Protein AF-A0A8J6MNL1-F1 (afdb_monomer)

Structure (mmCIF, N/CA/C/O backbone):
data_AF-A0A8J6MNL1-F1
#
_entry.id   AF-A0A8J6MNL1-F1
#
loop_
_atom_site.group_PDB
_atom_site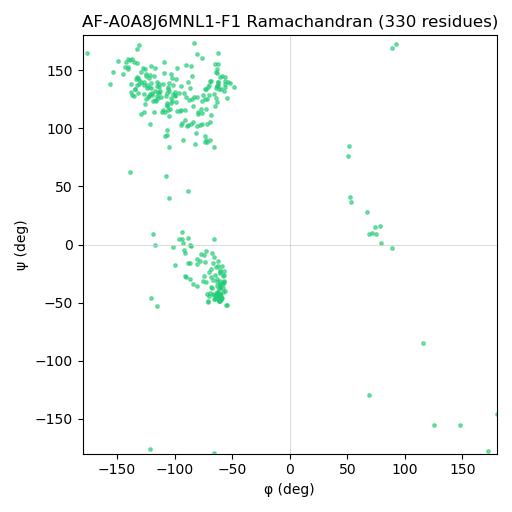.id
_atom_site.type_symbol
_atom_site.label_atom_id
_atom_site.label_alt_id
_atom_site.label_comp_id
_atom_site.label_asym_id
_atom_site.label_entity_id
_atom_site.label_seq_id
_atom_site.pdbx_PDB_ins_code
_atom_site.Cartn_x
_atom_site.Cartn_y
_atom_site.Cartn_z
_atom_site.occupancy
_atom_site.B_iso_or_equiv
_atom_site.auth_seq_id
_atom_site.auth_comp_id
_atom_site.auth_asym_id
_atom_site.auth_atom_id
_atom_site.pdbx_PDB_model_num
ATOM 1 N N . MET A 1 1 ? -46.944 38.499 22.436 1.00 37.88 1 MET A N 1
ATOM 2 C CA . MET A 1 1 ? -46.587 37.354 23.299 1.00 37.88 1 MET A CA 1
ATOM 3 C C . MET A 1 1 ? -46.625 36.095 22.435 1.00 37.88 1 MET A C 1
ATOM 5 O O . MET A 1 1 ? -47.706 35.632 22.107 1.00 37.88 1 MET A O 1
ATOM 9 N N . LYS A 1 2 ? -45.472 35.639 21.927 1.00 28.62 2 LYS A N 1
ATOM 10 C CA . LYS A 1 2 ? -45.348 34.440 21.076 1.00 28.62 2 LYS A CA 1
ATOM 11 C C . LYS A 1 2 ? -44.720 33.337 21.926 1.00 28.62 2 LYS A C 1
ATOM 13 O O . LYS A 1 2 ? -43.583 33.490 22.354 1.00 28.62 2 LYS A O 1
ATOM 18 N N . LEU A 1 3 ? -45.463 32.263 22.176 1.00 33.72 3 LEU A N 1
ATOM 19 C CA . LEU A 1 3 ? -44.934 31.028 22.749 1.00 33.72 3 LEU A CA 1
ATOM 20 C C . LEU A 1 3 ? -44.571 30.097 21.589 1.00 33.72 3 LEU A C 1
ATOM 22 O O . LEU A 1 3 ? -45.448 29.536 20.939 1.00 33.72 3 LEU A O 1
ATOM 26 N N . THR A 1 4 ? -43.280 29.967 21.297 1.00 34.03 4 THR A N 1
ATOM 27 C CA . THR A 1 4 ? -42.745 28.912 20.428 1.00 34.03 4 THR A CA 1
ATOM 28 C C . THR A 1 4 ? -42.487 27.673 21.278 1.00 34.03 4 THR A C 1
ATOM 30 O O . THR A 1 4 ? -41.522 27.629 22.038 1.00 34.03 4 THR A O 1
ATOM 33 N N . GLY A 1 5 ? -43.373 26.682 21.176 1.00 32.19 5 GLY A N 1
ATOM 34 C CA . GLY A 1 5 ? -43.191 25.364 21.779 1.00 32.19 5 GLY A CA 1
ATOM 35 C C . GLY A 1 5 ? -42.267 24.503 20.920 1.00 32.19 5 GLY A C 1
ATOM 36 O O . GLY A 1 5 ? -42.629 24.123 19.811 1.00 32.19 5 GLY A O 1
ATOM 37 N N . TYR A 1 6 ? -41.079 24.196 21.436 1.00 34.41 6 TYR A N 1
ATOM 38 C CA . TYR A 1 6 ? -40.181 23.184 20.884 1.00 34.41 6 TYR A CA 1
ATOM 39 C C . TYR A 1 6 ? -40.623 21.817 21.426 1.00 34.41 6 TYR A C 1
ATOM 41 O O . TYR A 1 6 ? -40.437 21.528 22.608 1.00 34.41 6 TYR A O 1
ATOM 49 N N . GLN A 1 7 ? -41.267 20.989 20.599 1.00 36.91 7 GLN A N 1
ATOM 50 C CA . GLN A 1 7 ? -41.573 19.605 20.968 1.00 36.91 7 GLN A CA 1
ATOM 51 C C . GLN A 1 7 ? -40.293 18.767 20.867 1.00 36.91 7 GLN A C 1
ATOM 53 O O . GLN A 1 7 ? -39.847 18.413 19.778 1.00 36.91 7 GLN A O 1
ATOM 58 N N . ALA A 1 8 ? -39.693 18.448 22.014 1.00 42.12 8 ALA A N 1
ATOM 59 C CA . ALA A 1 8 ? -38.633 17.454 22.094 1.00 42.12 8 ALA A CA 1
ATOM 60 C C . ALA A 1 8 ? -39.226 16.066 21.799 1.00 42.12 8 ALA A C 1
ATOM 62 O O . ALA A 1 8 ? -40.012 15.532 22.582 1.00 42.12 8 ALA A O 1
ATOM 63 N N . ASN A 1 9 ? -38.859 15.487 20.654 1.00 45.09 9 ASN A N 1
ATOM 64 C CA . ASN A 1 9 ? -39.192 14.109 20.302 1.00 45.09 9 ASN A CA 1
ATOM 65 C C . ASN A 1 9 ? -38.410 13.145 21.213 1.00 45.09 9 ASN A C 1
ATOM 67 O O . ASN A 1 9 ? -37.293 12.734 20.901 1.00 45.09 9 ASN A O 1
ATOM 71 N N . CYS A 1 10 ? -38.992 12.785 22.357 1.00 44.97 10 CYS A N 1
ATOM 72 C CA . CYS A 1 10 ? -38.467 11.740 23.234 1.00 44.97 10 CYS A CA 1
ATOM 73 C C . CYS A 1 10 ? -38.698 10.366 22.590 1.00 44.97 10 CYS A C 1
ATOM 75 O O . CYS A 1 10 ? -39.733 9.731 22.794 1.00 44.97 10 CYS A O 1
ATOM 77 N N . GLN A 1 11 ? -37.736 9.892 21.797 1.00 52.62 11 GLN A N 1
ATOM 78 C CA . GLN A 1 11 ? -37.720 8.493 21.376 1.00 52.62 11 GLN A CA 1
ATOM 79 C C . GLN A 1 11 ? -37.576 7.578 22.602 1.00 52.62 11 GLN A C 1
ATOM 81 O O . GLN A 1 11 ? -36.801 7.852 23.519 1.00 52.62 11 GLN A O 1
ATOM 86 N N . ASN A 1 12 ? -38.347 6.489 22.630 1.00 56.53 12 ASN A N 1
ATOM 87 C CA . ASN A 1 12 ? -38.365 5.549 23.747 1.00 56.53 12 ASN A CA 1
ATOM 88 C C . ASN A 1 12 ? -36.999 4.850 23.881 1.00 56.53 12 ASN A C 1
ATOM 90 O O . ASN A 1 12 ? -36.555 4.155 22.966 1.00 56.53 12 ASN A O 1
ATOM 94 N N . PHE A 1 13 ? -36.357 5.032 25.036 1.00 52.00 13 PHE A N 1
ATOM 95 C CA . PHE A 1 13 ? -34.995 4.583 25.333 1.00 52.00 13 PHE A CA 1
ATOM 96 C C . PHE A 1 13 ? -34.788 3.072 25.151 1.00 52.00 13 PHE A C 1
ATOM 98 O O . PHE A 1 13 ? -33.726 2.644 24.708 1.00 52.00 13 PHE A O 1
ATOM 105 N N . ILE A 1 14 ? -35.824 2.270 25.406 1.00 62.75 14 ILE A N 1
ATOM 106 C CA . ILE A 1 14 ? -35.767 0.810 25.246 1.00 62.75 14 ILE A CA 1
ATOM 107 C C . ILE A 1 14 ? -35.646 0.415 23.764 1.00 62.75 14 ILE A C 1
ATOM 109 O O . ILE A 1 14 ? -35.079 -0.625 23.444 1.00 62.75 14 ILE A O 1
ATOM 113 N N . LYS A 1 15 ? -36.158 1.243 22.845 1.00 67.25 15 LYS A N 1
ATOM 114 C CA . LYS A 1 15 ? -36.231 0.914 21.414 1.00 67.25 15 LYS A CA 1
ATOM 115 C C . LYS A 1 15 ? -35.007 1.367 20.614 1.00 67.25 15 LYS A C 1
ATOM 117 O O . LYS A 1 15 ? -34.706 0.754 19.596 1.00 67.25 15 LYS A O 1
ATOM 122 N N . HIS A 1 16 ? -34.300 2.413 21.057 1.00 73.81 16 HIS A N 1
ATOM 123 C CA . HIS A 1 16 ? -33.198 3.025 20.295 1.00 73.81 16 HIS A CA 1
ATOM 124 C C . HIS A 1 16 ? -31.989 3.405 21.175 1.00 73.81 16 HIS A C 1
ATOM 126 O O . HIS A 1 16 ? -31.634 4.583 21.263 1.00 73.81 16 HIS A O 1
ATOM 132 N N . PRO A 1 17 ? -31.319 2.434 21.825 1.00 72.62 17 PRO A N 1
ATOM 133 C CA . PRO A 1 17 ? -30.186 2.715 22.710 1.00 72.62 17 PRO A CA 1
ATOM 134 C C . PRO A 1 17 ? -29.027 3.411 21.979 1.00 72.62 17 PRO A C 1
ATOM 136 O O . PRO A 1 17 ? -28.427 4.338 22.519 1.00 72.62 17 PRO A O 1
ATOM 139 N N . LEU A 1 18 ? -28.760 3.050 20.717 1.00 80.56 18 LEU A N 1
ATOM 140 C CA . LEU A 1 18 ? -27.673 3.634 19.921 1.00 80.56 18 LEU A CA 1
ATOM 141 C C . LEU A 1 18 ? -27.815 5.144 19.713 1.00 80.56 18 LEU A C 1
ATOM 143 O O . LEU A 1 18 ? -26.808 5.845 19.738 1.00 80.56 18 LEU A O 1
ATOM 147 N N . SER A 1 19 ? -29.037 5.667 19.586 1.00 79.62 19 SER A N 1
ATOM 148 C CA . SER A 1 19 ? -29.269 7.106 19.414 1.00 79.62 19 SER A CA 1
ATOM 149 C C . SER A 1 19 ? -28.797 7.910 20.621 1.00 79.62 19 SER A C 1
ATOM 151 O O . SER A 1 19 ? -28.339 9.033 20.464 1.00 79.62 19 SER A O 1
ATOM 153 N N . LYS A 1 20 ? -28.867 7.343 21.829 1.00 80.06 20 LYS A N 1
ATOM 154 C CA . LYS A 1 20 ? -28.391 8.012 23.045 1.00 80.06 20 LYS A CA 1
ATOM 155 C C . LYS A 1 20 ? -26.888 7.820 23.256 1.00 80.06 20 LYS A C 1
ATOM 157 O O . LYS A 1 20 ? -26.217 8.731 23.721 1.00 80.06 20 LYS A O 1
ATOM 162 N N . ILE A 1 21 ? -26.364 6.659 22.869 1.00 80.81 21 ILE A N 1
ATOM 163 C CA . ILE A 1 21 ? -24.941 6.311 22.994 1.00 80.81 21 ILE A CA 1
ATOM 164 C C . ILE A 1 21 ? -24.092 7.108 22.003 1.00 80.81 21 ILE A C 1
ATOM 166 O O . ILE A 1 21 ? -23.101 7.723 22.385 1.00 80.81 21 ILE A O 1
ATOM 170 N N . LEU A 1 22 ? -24.502 7.110 20.735 1.00 83.19 22 LEU A N 1
ATOM 171 C CA . LEU A 1 22 ? -23.799 7.778 19.640 1.00 83.19 22 LEU A CA 1
ATOM 172 C C . LEU A 1 22 ? -24.271 9.225 19.455 1.00 83.19 22 LEU A C 1
ATOM 174 O O . LEU A 1 22 ? -23.493 10.073 19.035 1.00 83.19 22 LEU A O 1
ATOM 178 N N . GLY A 1 23 ? -25.522 9.535 19.808 1.00 77.75 23 GLY A N 1
ATOM 179 C CA . GLY A 1 23 ? -26.052 10.902 19.790 1.00 77.75 23 GLY A CA 1
ATOM 180 C C . GLY A 1 23 ? -25.778 11.702 21.065 1.00 77.75 23 GLY A C 1
ATOM 181 O O . GLY A 1 23 ? -26.119 12.880 21.110 1.00 77.75 23 GLY A O 1
ATOM 182 N N . GLY A 1 24 ? -25.121 11.113 22.074 1.00 72.94 24 GLY A N 1
ATOM 183 C CA . GLY A 1 24 ? -24.658 11.800 23.292 1.00 72.94 24 GLY A CA 1
ATOM 184 C C . GLY A 1 24 ? -23.557 12.848 23.056 1.00 72.94 24 GLY A C 1
ATOM 185 O O . GLY A 1 24 ? -23.038 13.429 24.004 1.00 72.94 24 GLY A O 1
ATOM 186 N N . GLY A 1 25 ? -23.207 13.104 21.795 1.00 84.69 25 GLY A N 1
ATOM 187 C CA . GLY A 1 25 ? -22.188 14.057 21.386 1.00 84.69 25 GLY A CA 1
ATOM 188 C C . GLY A 1 25 ? -20.807 13.424 21.238 1.00 84.69 25 GLY A C 1
ATOM 189 O O . GLY A 1 25 ? -20.563 12.266 21.578 1.00 84.69 25 GLY A O 1
ATOM 190 N N . GLU A 1 26 ? -19.882 14.223 20.718 1.00 91.19 26 GLU A N 1
ATOM 191 C CA . GLU A 1 26 ? -18.514 13.809 20.394 1.00 91.19 26 GLU A CA 1
ATOM 192 C C . GLU A 1 26 ? -17.752 13.231 21.603 1.00 91.19 26 GLU A C 1
ATOM 194 O O . GLU A 1 26 ? -16.929 12.326 21.455 1.00 91.19 26 GLU A O 1
ATOM 199 N N . ALA A 1 27 ? -18.061 13.706 22.814 1.00 95.19 27 ALA A N 1
ATOM 200 C CA . ALA A 1 27 ? -17.420 13.256 24.045 1.00 95.19 27 ALA A CA 1
ATOM 201 C C . ALA A 1 27 ? -17.639 11.756 24.314 1.00 95.19 27 ALA A C 1
ATOM 203 O O . ALA A 1 27 ? -16.677 11.042 24.605 1.00 95.19 27 ALA A O 1
ATOM 204 N N . SER A 1 28 ? -18.872 11.262 24.154 1.00 95.50 28 SER A N 1
ATOM 205 C CA . SER A 1 28 ? -19.216 9.846 24.350 1.00 95.50 28 SER A CA 1
ATOM 206 C C . SER A 1 28 ? -18.477 8.946 23.372 1.00 95.50 28 SER A C 1
ATOM 208 O O . SER A 1 28 ? -17.898 7.941 23.781 1.00 95.50 28 SER A O 1
ATOM 210 N N . ILE A 1 29 ? -18.418 9.342 22.097 1.00 94.75 29 ILE A N 1
ATOM 211 C CA . ILE A 1 29 ? -17.702 8.594 21.057 1.00 94.75 29 ILE A CA 1
ATOM 212 C C . ILE A 1 29 ? -16.212 8.503 21.403 1.00 94.75 29 ILE A C 1
ATOM 214 O O . ILE A 1 29 ? -15.659 7.406 21.408 1.00 94.75 29 ILE A O 1
ATOM 218 N N . ARG A 1 30 ? -15.572 9.624 21.767 1.00 95.69 30 ARG A N 1
ATOM 219 C CA . ARG A 1 30 ? -14.148 9.648 22.149 1.00 95.69 30 ARG A CA 1
ATOM 220 C C . ARG A 1 30 ? -13.858 8.757 23.361 1.00 95.69 30 ARG A C 1
ATOM 222 O O . ARG A 1 30 ? -12.881 8.010 23.345 1.00 95.69 30 ARG A O 1
ATOM 229 N N . VAL A 1 31 ? -14.700 8.804 24.398 1.00 97.12 31 VAL A N 1
ATOM 230 C CA . VAL A 1 31 ? -14.538 7.965 25.600 1.00 97.12 31 VAL A CA 1
ATOM 231 C C . VAL A 1 31 ? -14.712 6.482 25.271 1.00 97.12 31 VAL A C 1
ATOM 233 O O . VAL A 1 31 ? -13.867 5.677 25.665 1.00 97.12 31 VAL A O 1
ATOM 236 N N . ILE A 1 32 ? -15.759 6.108 24.528 1.00 96.25 32 ILE A N 1
ATOM 237 C CA . ILE A 1 32 ? -15.989 4.708 24.138 1.00 96.25 32 ILE A CA 1
ATOM 238 C C . ILE A 1 32 ? -14.846 4.207 23.249 1.00 96.25 32 ILE A C 1
ATOM 240 O O . ILE A 1 32 ? -14.377 3.093 23.475 1.00 96.25 32 ILE A O 1
ATOM 244 N N . ARG A 1 33 ? -14.353 5.022 22.303 1.00 95.38 33 ARG A N 1
ATOM 245 C CA . ARG A 1 33 ? -13.215 4.680 21.433 1.00 95.38 33 ARG A CA 1
ATOM 246 C C . ARG A 1 33 ? -11.993 4.272 22.255 1.00 95.38 33 ARG A C 1
ATOM 248 O O . ARG A 1 33 ? -11.474 3.176 22.066 1.00 95.38 33 ARG A O 1
ATOM 255 N N . VAL A 1 34 ? -11.593 5.105 23.221 1.00 96.56 34 VAL A N 1
ATOM 256 C CA . VAL A 1 34 ? -10.458 4.806 24.114 1.00 96.56 34 VAL A CA 1
ATOM 257 C C . VAL A 1 34 ? -10.733 3.557 24.959 1.00 96.56 34 VAL A C 1
ATOM 259 O O . VAL A 1 34 ? -9.861 2.710 25.119 1.00 96.56 34 VAL A O 1
ATOM 262 N N . LEU A 1 35 ? -11.944 3.388 25.493 1.00 97.00 35 LEU A N 1
ATOM 263 C CA . LEU A 1 35 ? -12.270 2.194 26.283 1.00 97.00 35 LEU A CA 1
ATOM 264 C C . LEU A 1 35 ? -12.282 0.898 25.453 1.00 97.00 35 LEU A C 1
ATOM 266 O O . LEU A 1 35 ? -11.972 -0.158 26.002 1.00 97.00 35 LEU A O 1
ATOM 270 N N . CYS A 1 36 ? -12.622 0.962 24.163 1.00 95.06 36 CYS A N 1
ATOM 271 C CA . CYS A 1 36 ? -12.532 -0.178 23.246 1.00 95.06 36 CYS A CA 1
ATOM 272 C C . CYS A 1 36 ? -11.070 -0.509 22.913 1.00 95.06 36 CYS A C 1
ATOM 274 O O . CYS A 1 36 ? -10.689 -1.678 22.955 1.00 95.06 36 CYS A O 1
ATOM 276 N N . GLU A 1 37 ? -10.244 0.512 22.659 1.00 92.50 37 GLU A N 1
ATOM 277 C CA . GLU A 1 37 ? -8.800 0.364 22.417 1.00 92.50 37 GLU A CA 1
ATOM 278 C C . GLU A 1 37 ? -8.092 -0.319 23.603 1.00 92.50 37 GLU A C 1
ATOM 280 O O . GLU A 1 37 ? -7.279 -1.221 23.418 1.00 92.50 37 GLU A O 1
ATOM 285 N N . PHE A 1 38 ? -8.468 0.036 24.836 1.00 94.56 38 PHE A N 1
ATOM 286 C CA . PHE A 1 38 ? -7.915 -0.536 26.070 1.00 94.56 38 PHE A CA 1
ATOM 287 C C . PHE A 1 38 ? -8.884 -1.517 26.756 1.00 94.56 38 PHE A C 1
ATOM 289 O O . PHE A 1 38 ? -8.979 -1.549 27.983 1.00 94.56 38 PHE A O 1
ATOM 296 N N . SER A 1 39 ? -9.590 -2.354 25.988 1.00 89.69 39 SER A N 1
ATOM 297 C CA . SER A 1 39 ? -10.653 -3.251 26.491 1.00 89.69 39 SER A CA 1
ATOM 298 C C . SER A 1 39 ? -10.221 -4.258 27.576 1.00 89.69 39 SER A C 1
ATOM 300 O O . SER A 1 39 ? -11.068 -4.801 28.294 1.00 89.69 39 SER A O 1
ATOM 302 N N . ASN A 1 40 ? -8.915 -4.519 27.719 1.00 89.75 40 ASN A N 1
ATOM 303 C CA . ASN A 1 40 ? -8.308 -5.377 28.749 1.00 89.75 40 ASN A CA 1
ATOM 304 C C . ASN A 1 40 ? -7.861 -4.630 30.016 1.00 89.75 40 ASN A C 1
ATOM 306 O O . ASN A 1 40 ? -7.314 -5.254 30.923 1.00 89.75 40 ASN A O 1
ATOM 310 N N . GLN A 1 41 ? -8.067 -3.316 30.095 1.00 94.00 41 GLN A N 1
ATOM 311 C CA . GLN A 1 41 ? -7.562 -2.486 31.185 1.00 94.00 41 GLN A CA 1
ATOM 312 C C . GLN A 1 41 ? -8.683 -1.659 31.820 1.00 94.00 41 GLN A C 1
ATOM 314 O O . GLN A 1 41 ? -9.661 -1.284 31.174 1.00 94.00 41 GLN A O 1
ATOM 319 N N . HIS A 1 42 ? -8.520 -1.344 33.105 1.00 96.62 42 HIS A N 1
ATOM 320 C CA . HIS A 1 42 ? -9.345 -0.347 33.774 1.00 96.62 42 HIS A CA 1
ATOM 321 C C . HIS A 1 42 ? -8.582 0.980 33.826 1.00 96.62 42 HIS A C 1
ATOM 323 O O . HIS A 1 42 ? -7.484 1.050 34.377 1.00 96.62 42 HIS A O 1
ATOM 329 N N . LEU A 1 43 ? -9.162 2.039 33.265 1.00 97.56 43 LEU A N 1
ATOM 330 C CA . LEU A 1 43 ? -8.528 3.350 33.138 1.00 97.56 43 LEU A CA 1
ATOM 331 C C . LEU A 1 43 ? -9.056 4.335 34.186 1.00 97.56 43 LEU A C 1
ATOM 333 O O . LEU A 1 43 ? -10.242 4.347 34.511 1.00 97.56 43 LEU A O 1
ATOM 337 N N . SER A 1 44 ? -8.182 5.197 34.706 1.00 97.25 44 SER A N 1
ATOM 338 C CA . SER A 1 44 ? -8.589 6.297 35.591 1.00 97.25 44 SER A CA 1
ATOM 339 C C . SER A 1 44 ? -9.222 7.450 34.799 1.00 97.25 44 SER A C 1
ATOM 341 O O . SER A 1 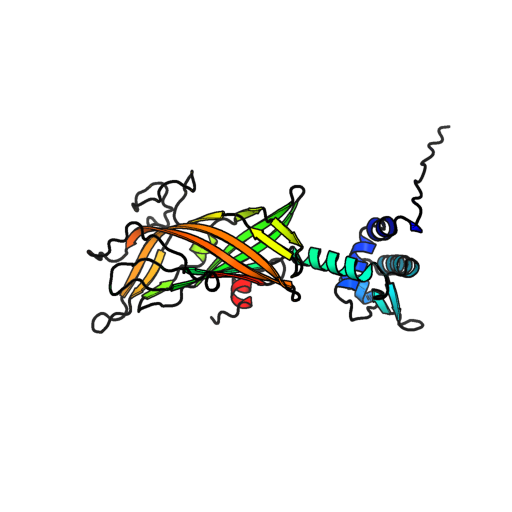44 ? -8.974 7.590 33.600 1.00 97.25 44 SER A O 1
ATOM 343 N N . LEU A 1 45 ? -9.983 8.331 35.464 1.00 97.25 45 LEU A N 1
ATOM 344 C CA . LEU A 1 45 ? -10.518 9.546 34.822 1.00 97.25 45 LEU A CA 1
ATOM 345 C C . LEU A 1 45 ? -9.408 10.439 34.255 1.00 97.25 45 LEU A C 1
ATOM 347 O O . LEU A 1 45 ? -9.570 10.999 33.175 1.00 97.25 45 LEU A O 1
ATOM 351 N N . THR A 1 46 ? -8.273 10.543 34.950 1.00 97.12 46 THR A N 1
ATOM 352 C CA . THR A 1 46 ? -7.116 11.321 34.489 1.00 97.12 46 THR A CA 1
ATOM 353 C C . THR A 1 46 ? -6.533 10.729 33.208 1.00 97.12 46 THR A C 1
ATOM 355 O O . THR A 1 46 ? -6.292 11.458 32.251 1.00 97.12 46 THR A O 1
ATOM 358 N N . THR A 1 47 ? -6.379 9.402 33.153 1.00 97.25 47 THR A N 1
ATOM 359 C CA . THR A 1 47 ? -5.896 8.697 31.955 1.00 97.25 47 THR A CA 1
ATOM 360 C C . THR A 1 47 ? -6.862 8.862 30.784 1.00 97.25 47 THR A C 1
ATOM 362 O O . THR A 1 47 ? -6.435 9.128 29.663 1.00 97.25 47 THR A O 1
ATOM 365 N N . LEU A 1 48 ? -8.168 8.746 31.036 1.00 97.81 48 LEU A N 1
ATOM 366 C CA . LEU A 1 48 ? -9.198 8.970 30.022 1.00 97.81 48 LEU A CA 1
ATOM 367 C C . LEU A 1 48 ? -9.187 10.417 29.516 1.00 97.81 48 LEU A C 1
ATOM 369 O O . LEU A 1 48 ? -9.257 10.629 28.311 1.00 97.81 48 LEU A O 1
ATOM 373 N N . SER A 1 49 ? -9.046 11.408 30.397 1.00 97.62 49 SER A N 1
ATOM 374 C CA . SER A 1 49 ? -8.934 12.827 30.022 1.00 97.62 49 SER A CA 1
ATOM 375 C C . SER A 1 49 ? -7.731 13.078 29.117 1.00 97.62 49 SER A C 1
ATOM 377 O O . SER A 1 49 ? -7.889 13.666 28.049 1.00 97.62 49 SER A O 1
ATOM 379 N N . GLN A 1 50 ? -6.564 12.535 29.472 1.00 97.06 50 GLN A N 1
ATOM 380 C CA . GLN A 1 50 ? -5.359 12.631 28.646 1.00 97.06 50 GLN A CA 1
ATOM 381 C C . GLN A 1 50 ? -5.550 11.988 27.267 1.00 97.06 50 GLN A C 1
ATOM 383 O O . GLN A 1 50 ? -5.247 12.614 26.257 1.00 97.06 50 GLN A O 1
ATOM 388 N N . LYS A 1 51 ? -6.086 10.761 27.208 1.00 96.06 51 LYS A N 1
ATOM 389 C CA . LYS A 1 51 ? -6.243 10.015 25.946 1.00 96.06 51 LYS A CA 1
ATOM 390 C C . LYS A 1 51 ? -7.346 10.559 25.037 1.00 96.06 51 LYS A C 1
ATOM 392 O O . LYS A 1 51 ? -7.232 10.469 23.823 1.00 96.06 51 LYS A O 1
ATOM 397 N N . THR A 1 52 ? -8.418 11.107 25.604 1.00 96.38 52 THR A N 1
ATOM 398 C CA . THR A 1 52 ? -9.549 11.647 24.824 1.00 96.38 52 THR A CA 1
ATOM 399 C C . THR A 1 52 ? -9.365 13.115 24.428 1.00 96.38 52 THR A C 1
ATOM 401 O O . THR A 1 52 ? -10.100 13.618 23.571 1.00 96.38 52 THR A O 1
ATOM 404 N N . GLY A 1 53 ? -8.430 13.822 25.076 1.00 96.12 53 GLY A N 1
ATOM 405 C CA . GLY A 1 53 ? -8.265 15.274 24.967 1.00 96.12 53 GLY A CA 1
ATOM 406 C C . GLY A 1 53 ? -9.409 16.077 25.600 1.00 96.12 53 GLY A C 1
ATOM 407 O O . GLY A 1 53 ? -9.495 17.287 25.404 1.00 96.12 53 GLY A O 1
ATOM 408 N N . LEU A 1 54 ? -10.315 15.425 26.333 1.00 96.88 54 LEU A N 1
ATOM 409 C CA . LEU A 1 54 ? -11.432 16.076 27.014 1.00 96.88 54 LEU A CA 1
ATOM 410 C C . LEU A 1 54 ? -11.002 16.581 28.394 1.00 96.88 54 LEU A C 1
ATOM 412 O O . LEU A 1 54 ? -10.123 16.008 29.040 1.00 96.88 54 LEU A O 1
ATOM 416 N N . SER A 1 55 ? -11.679 17.615 28.899 1.00 97.50 55 SER A N 1
ATOM 417 C CA . SER A 1 55 ? -11.489 18.056 30.284 1.00 97.50 55 SER A CA 1
ATOM 418 C C . SER A 1 55 ? -11.906 16.961 31.272 1.00 97.50 55 SER A C 1
ATOM 420 O O . SER A 1 55 ? -12.816 16.173 31.003 1.00 97.50 55 SER A O 1
ATOM 422 N N . LEU A 1 56 ? -11.282 16.931 32.454 1.00 97.44 56 LEU A N 1
ATOM 423 C CA . LEU A 1 56 ? -11.571 15.920 33.477 1.00 97.44 56 LEU A CA 1
ATOM 424 C C . LEU A 1 56 ? -13.060 15.887 33.868 1.00 97.44 56 LEU A C 1
ATOM 426 O O . LEU A 1 56 ? -13.641 14.813 34.012 1.00 97.44 56 LEU A O 1
ATOM 430 N N . ASN A 1 57 ? -13.695 17.059 33.981 1.00 97.06 57 ASN A N 1
ATOM 431 C CA . ASN A 1 57 ? -15.129 17.172 34.258 1.00 97.06 57 ASN A CA 1
ATOM 432 C C . ASN A 1 57 ? -15.989 16.656 33.092 1.00 97.06 57 ASN A C 1
ATOM 434 O O . ASN A 1 57 ? -17.006 16.010 33.336 1.00 97.06 57 ASN A O 1
ATOM 438 N N . GLY A 1 58 ? -15.574 16.898 31.842 1.00 96.31 58 GLY A N 1
ATOM 439 C CA . GLY A 1 58 ? -16.250 16.373 30.653 1.00 96.31 58 GLY A CA 1
ATOM 440 C C . GLY A 1 58 ? -16.205 14.846 30.590 1.00 96.31 58 GLY A C 1
ATOM 441 O O . GLY A 1 58 ? -17.241 14.210 30.398 1.00 96.31 58 GLY A O 1
ATOM 442 N N . VAL A 1 59 ? -15.035 14.250 30.844 1.00 97.38 59 VAL A N 1
ATOM 443 C CA . VAL A 1 59 ? -14.887 12.787 30.946 1.00 97.38 59 VAL A CA 1
ATOM 444 C C . VAL A 1 59 ? -15.726 12.229 32.085 1.00 97.38 59 VAL A C 1
ATOM 446 O O . VAL A 1 59 ? -16.437 11.253 31.876 1.00 97.38 59 VAL A O 1
ATOM 449 N N . LYS A 1 60 ? -15.671 12.844 33.274 1.00 97.19 60 LYS A N 1
ATOM 450 C CA . LYS A 1 60 ? -16.437 12.391 34.441 1.00 97.19 60 LYS A CA 1
ATOM 451 C C . LYS A 1 60 ? -17.931 12.312 34.125 1.00 97.19 60 LYS A C 1
ATOM 453 O O . LYS A 1 60 ? -18.519 11.254 34.309 1.00 97.19 60 LYS A O 1
ATOM 458 N N . ARG A 1 61 ? -18.506 13.394 33.590 1.00 96.19 61 ARG A N 1
ATOM 459 C CA . ARG A 1 61 ? -19.921 13.441 33.201 1.00 96.19 61 ARG A CA 1
ATOM 460 C C . ARG A 1 61 ? -20.257 12.379 32.151 1.00 96.19 61 ARG A C 1
ATOM 462 O O . ARG A 1 61 ? -21.232 11.659 32.302 1.00 96.19 61 ARG A O 1
ATOM 469 N N . THR A 1 62 ? -19.424 12.255 31.119 1.00 95.94 62 THR A N 1
ATOM 470 C CA . THR A 1 62 ? -19.625 11.273 30.039 1.00 95.94 62 THR A CA 1
ATOM 471 C 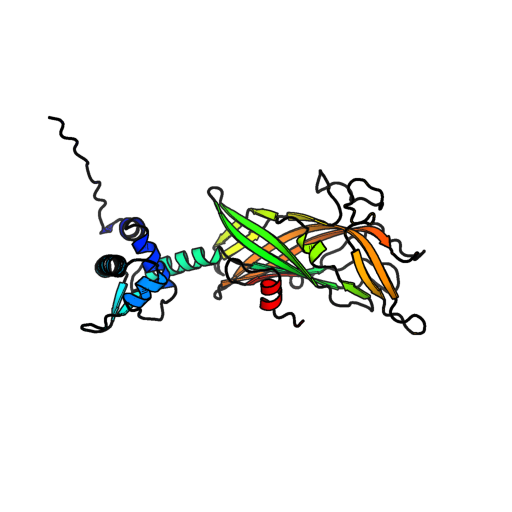C . THR A 1 62 ? -19.583 9.836 30.567 1.00 95.94 62 THR A C 1
ATOM 473 O O . THR A 1 62 ? -20.387 9.000 30.175 1.00 95.94 62 THR A O 1
ATOM 476 N N . ILE A 1 63 ? -18.656 9.530 31.478 1.00 97.06 63 ILE A N 1
ATOM 477 C CA . ILE A 1 63 ? -18.538 8.209 32.103 1.00 97.06 63 ILE A CA 1
ATOM 478 C C . ILE A 1 63 ? -19.739 7.904 32.996 1.00 97.06 63 ILE A C 1
ATOM 480 O O . ILE A 1 63 ? -20.231 6.784 32.935 1.00 97.06 63 ILE A O 1
ATOM 484 N N . GLU A 1 64 ? -20.215 8.868 33.789 1.00 95.88 64 GLU A N 1
ATOM 485 C CA . GLU A 1 64 ? -21.432 8.713 34.601 1.00 95.88 64 GLU A CA 1
ATOM 486 C C . GLU A 1 64 ? -22.637 8.397 33.700 1.00 95.88 64 GLU A C 1
ATOM 488 O O . GLU A 1 64 ? -23.335 7.411 33.927 1.00 95.88 64 GLU A O 1
ATOM 493 N N . GLU A 1 65 ? -22.799 9.138 32.600 1.00 94.69 65 GLU A N 1
ATOM 494 C CA . GLU A 1 65 ? -23.846 8.879 31.606 1.00 94.69 65 GLU A CA 1
ATOM 495 C C . GLU A 1 65 ? -23.710 7.478 30.967 1.00 94.69 65 GLU A C 1
ATOM 497 O O . GLU A 1 65 ? -24.701 6.765 30.818 1.00 94.69 65 GLU A O 1
ATOM 502 N N . LEU A 1 66 ? -22.498 7.032 30.614 1.00 95.50 66 LEU A N 1
ATOM 503 C CA . LEU A 1 66 ? -22.264 5.699 30.035 1.00 95.50 66 LEU A CA 1
ATOM 504 C C . LEU A 1 66 ? -22.368 4.549 31.057 1.00 95.50 66 LEU A C 1
ATOM 506 O O . LEU A 1 66 ? -22.678 3.415 30.672 1.00 95.50 66 LEU A O 1
ATOM 510 N N . GLU A 1 67 ? -22.098 4.814 32.337 1.00 95.94 67 GLU A N 1
ATOM 511 C CA . GLU A 1 67 ? -22.287 3.877 33.454 1.00 95.94 67 GLU A CA 1
ATOM 512 C C . GLU A 1 67 ? -23.786 3.659 33.706 1.00 95.94 67 GLU A C 1
ATOM 514 O O . GLU A 1 67 ? -24.214 2.505 33.794 1.00 95.94 67 GLU A O 1
ATOM 519 N N . ASP A 1 68 ? -24.587 4.732 33.699 1.00 94.25 68 ASP A N 1
ATOM 520 C CA . ASP A 1 68 ? -26.056 4.680 33.799 1.00 94.25 68 ASP A CA 1
ATOM 521 C C . ASP A 1 68 ? -26.687 3.897 32.637 1.00 94.25 68 ASP A C 1
ATOM 523 O O . ASP A 1 68 ? -27.683 3.190 32.806 1.00 94.25 68 ASP A O 1
ATOM 527 N N . LEU A 1 69 ? -26.080 3.978 31.448 1.00 92.75 69 LEU A N 1
ATOM 528 C CA . LEU A 1 69 ? -26.463 3.186 30.275 1.00 92.75 69 LEU A CA 1
ATOM 529 C C . LEU A 1 69 ? -25.983 1.726 30.335 1.00 92.75 69 LEU A C 1
ATOM 531 O O . LEU A 1 69 ? -26.357 0.926 29.481 1.00 92.75 69 LEU A O 1
ATOM 535 N N . GLY A 1 70 ? -25.148 1.365 31.312 1.00 95.44 70 GLY A N 1
ATOM 536 C CA . GLY A 1 70 ? -24.610 0.014 31.479 1.00 95.44 70 GLY A CA 1
ATOM 537 C C . GLY A 1 70 ? -23.503 -0.370 30.491 1.00 95.44 70 GLY A C 1
ATOM 538 O O . GLY A 1 70 ? -23.096 -1.532 30.466 1.00 95.44 70 GLY A O 1
ATOM 539 N N . ILE A 1 71 ? -22.993 0.573 29.699 1.00 95.56 71 ILE A N 1
ATOM 540 C CA . ILE A 1 71 ? -21.937 0.339 28.695 1.00 95.56 71 ILE A CA 1
ATOM 541 C C . ILE A 1 71 ? -20.569 0.306 29.357 1.00 95.56 71 ILE A C 1
ATOM 543 O O . ILE A 1 71 ? -19.691 -0.459 28.959 1.00 95.56 71 ILE A O 1
ATOM 547 N N . VAL A 1 72 ? -20.394 1.131 30.384 1.00 97.19 72 VAL A N 1
ATOM 548 C CA . VAL A 1 72 ? -19.178 1.196 31.185 1.00 97.19 72 VAL A CA 1
ATOM 549 C C . VAL A 1 72 ? -19.418 0.486 32.514 1.00 97.19 72 VAL A C 1
ATOM 551 O O . VAL A 1 72 ? -20.527 0.441 33.056 1.00 97.19 72 VAL A O 1
ATOM 554 N N . GLN A 1 73 ? -18.366 -0.133 33.033 1.00 97.31 73 GLN A N 1
ATOM 555 C CA . GLN A 1 73 ? -18.340 -0.669 34.385 1.00 97.31 73 GLN A CA 1
ATOM 556 C C . GLN A 1 73 ? -17.208 -0.022 35.174 1.00 97.31 73 GLN A C 1
ATOM 558 O O . GLN A 1 73 ? -16.139 0.283 34.635 1.00 97.31 73 GLN A O 1
ATOM 563 N N . ARG A 1 74 ? -17.457 0.163 36.466 1.00 97.31 74 ARG A N 1
ATOM 564 C CA . ARG A 1 74 ? -16.510 0.724 37.419 1.00 97.31 74 ARG A CA 1
ATOM 565 C C . ARG A 1 74 ? -15.868 -0.387 38.246 1.00 97.31 74 ARG A C 1
ATOM 567 O O . ARG A 1 74 ? -16.563 -1.273 38.735 1.00 97.31 74 ARG A O 1
ATOM 574 N N . ALA A 1 75 ? -14.561 -0.288 38.459 1.00 95.88 75 ALA A N 1
ATOM 575 C CA . ALA A 1 75 ? -13.796 -1.110 39.390 1.00 95.88 75 ALA A CA 1
ATOM 576 C C . ALA A 1 75 ? -13.171 -0.237 40.495 1.00 95.88 75 ALA A C 1
ATOM 578 O O . ALA A 1 75 ? -12.766 0.903 40.250 1.00 95.88 75 ALA A O 1
ATOM 579 N N . GLY A 1 76 ? -13.084 -0.786 41.712 1.00 92.12 76 GLY A N 1
ATOM 580 C CA . GLY A 1 76 ? -12.513 -0.116 42.887 1.00 92.12 76 GLY A CA 1
ATOM 581 C C . GLY A 1 76 ? -13.507 0.716 43.710 1.00 92.12 76 GLY A C 1
ATOM 582 O O . GLY A 1 76 ? -14.642 0.973 43.304 1.00 92.12 76 GLY A O 1
ATOM 583 N N . THR A 1 77 ? -13.068 1.138 44.900 1.00 85.94 77 THR A N 1
ATOM 584 C CA . THR A 1 77 ? -13.856 1.919 45.870 1.00 85.94 77 THR A CA 1
ATOM 585 C C . THR A 1 77 ? -13.194 3.263 46.188 1.00 85.94 77 THR A C 1
ATOM 587 O O . THR A 1 77 ? -11.976 3.420 46.107 1.00 85.94 77 THR A O 1
ATOM 590 N N . GLY A 1 78 ? -13.998 4.253 46.586 1.00 84.88 78 GLY A N 1
ATOM 591 C CA . GLY A 1 78 ? -13.497 5.553 47.045 1.00 84.88 78 GLY A CA 1
ATOM 592 C C . GLY A 1 78 ? -12.857 6.396 45.938 1.00 84.88 78 GLY A C 1
ATOM 593 O O . GLY A 1 78 ? -13.473 6.617 44.895 1.00 84.88 78 GLY A O 1
ATOM 594 N N . SER A 1 79 ? -11.644 6.895 46.191 1.00 81.19 79 SER A N 1
ATOM 595 C CA . SER A 1 79 ? -10.910 7.828 45.320 1.00 81.19 79 SER A CA 1
ATOM 596 C C . SER A 1 79 ? -10.190 7.164 44.140 1.00 81.19 79 SER A C 1
ATOM 598 O O . SER A 1 79 ? -9.773 7.859 43.218 1.00 81.19 79 SER A O 1
ATOM 600 N N . ARG A 1 80 ? -10.065 5.831 44.126 1.00 88.81 80 ARG A N 1
ATOM 601 C CA . ARG A 1 80 ? -9.379 5.069 43.066 1.00 88.81 80 ARG A CA 1
ATOM 602 C C . ARG A 1 80 ? -10.374 4.315 42.188 1.00 88.81 80 ARG A C 1
ATOM 604 O O . ARG A 1 80 ? -10.341 3.092 42.101 1.00 88.81 80 ARG A O 1
ATOM 611 N N . ARG A 1 81 ? -11.293 5.056 41.568 1.00 95.69 81 ARG A N 1
ATOM 612 C CA . ARG A 1 81 ? -12.244 4.492 40.601 1.00 95.69 81 ARG A CA 1
ATOM 613 C C . ARG A 1 81 ? -11.565 4.339 39.249 1.00 95.69 81 ARG A C 1
ATOM 615 O O . ARG A 1 81 ? -11.014 5.308 38.723 1.00 95.69 81 ARG A O 1
ATOM 622 N N . LEU A 1 82 ? -11.637 3.136 38.701 1.00 97.44 82 LEU A N 1
ATOM 623 C CA . LEU A 1 82 ? -11.187 2.825 37.354 1.00 97.44 82 LEU A CA 1
ATOM 624 C C . LEU A 1 82 ? -12.383 2.375 36.513 1.00 97.44 82 LEU A C 1
ATOM 626 O O . LEU A 1 82 ? -13.349 1.830 37.047 1.00 97.44 82 LEU A O 1
ATOM 630 N N . TYR A 1 83 ? -12.317 2.599 35.208 1.00 98.06 83 TYR A N 1
ATOM 631 C CA . TYR A 1 83 ? -13.427 2.383 34.287 1.00 98.06 83 TYR A CA 1
ATOM 632 C C . TYR A 1 83 ? -12.976 1.535 33.105 1.00 98.06 83 TYR A C 1
ATOM 634 O O . TYR A 1 83 ? -11.874 1.706 32.588 1.00 98.06 83 TYR A O 1
ATOM 642 N N . SER A 1 84 ? -13.830 0.612 32.684 1.00 97.75 84 SER A N 1
ATOM 643 C CA . SER A 1 84 ? -13.616 -0.233 31.507 1.00 97.75 84 SER A CA 1
ATOM 644 C C . SER A 1 84 ? -14.929 -0.408 30.754 1.00 97.75 84 SER A C 1
ATOM 646 O O . SER A 1 84 ? -16.006 -0.281 31.343 1.00 97.75 84 SER A O 1
ATOM 648 N N . LEU A 1 85 ? -14.857 -0.784 29.479 1.00 97.25 85 LEU A N 1
ATOM 649 C CA . LEU A 1 85 ? -16.033 -1.252 28.749 1.00 97.25 85 LEU A CA 1
ATOM 650 C C . LEU A 1 85 ? -16.618 -2.497 29.446 1.00 97.25 85 LEU A C 1
ATOM 652 O O . LEU A 1 85 ? -15.883 -3.412 29.831 1.00 97.25 85 LEU A O 1
ATOM 656 N N . ARG A 1 86 ? -17.938 -2.542 29.640 1.00 97.62 86 ARG A N 1
ATOM 657 C CA . ARG A 1 86 ? -18.627 -3.706 30.208 1.00 97.62 86 ARG A CA 1
ATOM 658 C C . ARG A 1 86 ? -18.769 -4.777 29.130 1.00 97.62 86 ARG A C 1
ATOM 660 O O . ARG A 1 86 ? -19.663 -4.703 28.298 1.00 97.62 86 ARG A O 1
ATOM 667 N N . ARG A 1 87 ? -17.929 -5.812 29.174 1.00 94.88 87 ARG A N 1
ATOM 668 C CA . ARG A 1 87 ? -17.915 -6.883 28.154 1.00 94.88 87 ARG A CA 1
ATOM 669 C C . ARG A 1 87 ? -19.223 -7.658 28.030 1.00 94.88 87 ARG A C 1
ATOM 671 O O . ARG A 1 87 ? -19.562 -8.092 26.943 1.00 94.88 87 ARG A O 1
ATOM 678 N N . ALA A 1 88 ? -19.957 -7.807 29.131 1.00 95.69 88 ALA A N 1
ATOM 679 C CA . ALA A 1 88 ? -21.258 -8.475 29.135 1.00 95.69 88 ALA A CA 1
ATOM 680 C C . ALA A 1 88 ? -22.378 -7.639 28.481 1.00 95.69 88 ALA A C 1
ATOM 682 O O . ALA A 1 88 ? -23.507 -8.109 28.371 1.00 95.69 88 ALA A O 1
ATOM 683 N N . HIS A 1 89 ? -22.107 -6.387 28.095 1.00 94.56 89 HIS A N 1
ATOM 684 C CA . HIS A 1 89 ? -23.099 -5.539 27.451 1.00 94.56 89 HIS A CA 1
ATOM 685 C C . HIS A 1 89 ? -23.330 -5.990 25.993 1.00 94.56 89 HIS A C 1
ATOM 687 O O . HIS A 1 89 ? -22.351 -6.136 25.260 1.00 94.56 89 HIS A O 1
ATOM 693 N N . PRO A 1 90 ? -24.585 -6.122 25.513 1.00 94.12 90 PRO A N 1
ATOM 694 C CA . PRO A 1 90 ? -24.880 -6.627 24.163 1.00 94.12 90 PRO A CA 1
ATOM 695 C C . PRO A 1 90 ? -24.224 -5.846 23.014 1.00 94.12 90 PRO A C 1
ATOM 697 O O . PRO A 1 90 ? -23.980 -6.392 21.947 1.00 94.12 90 PRO A O 1
ATOM 700 N N . LEU A 1 91 ? -23.935 -4.557 23.224 1.00 93.88 91 LEU A N 1
ATOM 701 C CA . LEU A 1 91 ? -23.284 -3.697 22.225 1.00 93.88 91 LEU A CA 1
ATOM 702 C C . LEU A 1 91 ? -21.751 -3.662 22.324 1.00 93.88 91 LEU A C 1
ATOM 704 O O . LEU A 1 91 ? -21.126 -3.004 21.500 1.00 93.88 91 LEU A O 1
ATOM 708 N N . ALA A 1 92 ? -21.131 -4.302 23.321 1.00 92.25 92 ALA A N 1
ATOM 709 C CA . ALA A 1 92 ? -19.690 -4.169 23.555 1.00 92.25 92 ALA A CA 1
ATOM 710 C C . ALA A 1 92 ? -18.857 -4.672 22.366 1.00 92.25 92 ALA A C 1
ATOM 712 O O . ALA A 1 92 ? -17.936 -3.986 21.922 1.00 92.25 92 ALA A O 1
ATOM 713 N N . GLU A 1 93 ? -19.216 -5.835 21.822 1.00 89.25 93 GLU A N 1
ATOM 714 C CA . GLU A 1 93 ? -18.546 -6.410 20.656 1.00 89.25 93 GLU A CA 1
ATOM 715 C C . GLU A 1 93 ? -18.755 -5.550 19.404 1.00 89.25 93 GLU A C 1
ATOM 717 O O . GLU A 1 93 ? -17.785 -5.191 18.744 1.00 89.25 93 GLU A O 1
ATOM 722 N N . VAL A 1 94 ? -19.994 -5.125 19.130 1.00 91.81 94 VAL A N 1
ATOM 723 C CA . VAL A 1 94 ? -20.321 -4.285 17.963 1.00 91.81 94 VAL A CA 1
ATOM 724 C C . VAL A 1 94 ? -19.596 -2.940 18.015 1.00 91.81 94 VAL A C 1
ATOM 726 O O . VAL A 1 94 ? -19.058 -2.497 17.005 1.00 91.81 94 VAL A O 1
ATOM 729 N N . LEU A 1 95 ? -19.542 -2.290 19.182 1.00 92.81 95 LEU A N 1
ATOM 730 C CA . LEU A 1 95 ? -18.793 -1.042 19.360 1.00 92.81 95 LEU A CA 1
ATOM 731 C C . LEU A 1 95 ? -17.296 -1.270 19.140 1.00 92.81 95 LEU A C 1
ATOM 733 O O . LEU A 1 95 ? -16.657 -0.485 18.447 1.00 92.81 95 LEU A O 1
ATOM 737 N N . THR A 1 96 ? -16.751 -2.368 19.666 1.00 90.38 96 THR A N 1
ATOM 738 C CA . THR A 1 96 ? -15.341 -2.718 19.466 1.00 90.38 96 THR A CA 1
ATOM 739 C C . THR A 1 96 ? -15.045 -2.923 17.982 1.00 90.38 96 THR A C 1
ATOM 741 O O . THR A 1 96 ? -14.124 -2.303 17.464 1.00 90.38 96 THR A O 1
ATOM 744 N N . GLN A 1 97 ? -15.857 -3.707 17.269 1.00 82.12 97 GLN A N 1
ATOM 745 C CA . GLN A 1 97 ? -15.711 -3.923 15.826 1.00 82.12 97 GLN A CA 1
ATOM 746 C C . GLN A 1 97 ? -15.866 -2.624 15.024 1.00 82.12 97 GLN A C 1
ATOM 748 O O . GLN A 1 97 ? -15.116 -2.403 14.078 1.00 82.12 97 GLN A O 1
ATOM 753 N N . LEU A 1 98 ? -16.788 -1.739 15.418 1.00 87.06 98 LEU A N 1
ATOM 754 C CA . LEU A 1 98 ? -16.973 -0.434 14.782 1.00 87.06 98 LEU A CA 1
ATOM 755 C C . LEU A 1 98 ? -15.708 0.428 14.895 1.00 87.06 98 LEU A C 1
ATOM 757 O O . LEU A 1 98 ? -15.261 0.983 13.894 1.00 87.06 98 LEU A O 1
ATOM 761 N N . PHE A 1 99 ? -15.119 0.520 16.090 1.00 86.50 99 PHE A N 1
ATOM 762 C CA . PHE A 1 99 ? -13.910 1.316 16.324 1.00 86.50 99 PHE A CA 1
ATOM 763 C C . PHE A 1 99 ? -12.642 0.655 15.774 1.00 86.50 99 PHE A C 1
ATOM 765 O O . PHE A 1 99 ? -11.749 1.359 15.312 1.00 86.50 99 PHE A O 1
ATOM 772 N N . VAL A 1 100 ? -12.568 -0.677 15.749 1.00 74.25 100 VAL A N 1
ATOM 773 C CA . VAL A 1 100 ? -11.519 -1.408 15.019 1.00 74.25 100 VAL A CA 1
ATOM 774 C C . VAL A 1 100 ? -11.633 -1.127 13.519 1.00 74.25 100 VAL A C 1
ATOM 776 O O . VAL A 1 100 ? -10.628 -0.834 12.879 1.00 74.25 100 VAL A O 1
ATOM 779 N N . GLY A 1 101 ? -12.850 -1.121 12.968 1.00 64.38 101 GLY A N 1
ATOM 780 C CA . GLY A 1 101 ? -13.123 -0.729 11.586 1.00 64.38 101 GLY A CA 1
ATOM 781 C C . GLY A 1 101 ? -12.734 0.723 11.291 1.00 64.38 101 GLY A C 1
ATOM 782 O O . GLY A 1 101 ? -12.109 0.993 10.268 1.00 64.38 101 GLY A O 1
ATOM 783 N N . GLU A 1 102 ? -13.030 1.652 12.203 1.00 72.38 102 GLU A N 1
ATOM 784 C CA . GLU A 1 102 ? -12.579 3.048 12.113 1.00 72.38 102 GLU A CA 1
ATOM 785 C C . GLU A 1 102 ? -11.047 3.144 12.115 1.00 72.38 102 GLU A C 1
ATOM 787 O O . GLU A 1 102 ? -10.471 3.824 11.275 1.00 72.38 102 GLU A O 1
ATOM 792 N N . GLN A 1 103 ? -10.371 2.416 13.003 1.00 61.22 103 GLN A N 1
ATOM 793 C CA . GLN A 1 103 ? -8.909 2.391 13.050 1.00 61.22 103 GLN A CA 1
ATOM 794 C C . GLN A 1 103 ? -8.266 1.673 11.855 1.00 61.22 103 GLN A C 1
ATOM 796 O O . GLN A 1 103 ? -7.101 1.931 11.558 1.00 61.22 103 GLN A O 1
ATOM 801 N N . SER A 1 104 ? -8.988 0.763 11.194 1.00 47.78 104 SER A N 1
ATOM 802 C CA . SER A 1 104 ? -8.526 0.056 9.991 1.00 47.78 104 SER A CA 1
ATOM 803 C C . SER A 1 104 ? -8.539 0.929 8.732 1.00 47.78 104 SER A C 1
ATOM 805 O O . SER A 1 104 ? -7.993 0.529 7.704 1.00 47.78 104 SER A O 1
ATOM 807 N N . LEU A 1 105 ? -9.122 2.133 8.811 1.00 54.91 105 LEU A N 1
ATOM 808 C CA . LEU A 1 105 ? -9.093 3.101 7.717 1.00 54.91 105 LEU A CA 1
ATOM 809 C C . LEU A 1 105 ? -7.654 3.591 7.434 1.00 54.91 105 LEU A C 1
ATOM 811 O O . LEU A 1 105 ? -7.324 3.906 6.304 1.00 54.91 105 LEU A O 1
ATOM 815 N N . GLU A 1 106 ? -6.735 3.575 8.398 1.00 52.03 106 GLU A N 1
ATOM 816 C CA . GLU A 1 106 ? -5.357 4.051 8.184 1.00 52.03 106 GLU A CA 1
ATOM 817 C C . GLU A 1 106 ? -4.369 2.878 8.076 1.00 52.03 106 GLU A C 1
ATOM 819 O O . GLU A 1 106 ? -3.741 2.484 9.058 1.00 52.03 106 GLU A O 1
ATOM 824 N N . SER A 1 107 ? -4.235 2.279 6.886 1.00 45.12 107 SER A N 1
ATOM 825 C CA . SER A 1 107 ? -3.287 1.176 6.638 1.00 45.12 107 SER A CA 1
ATOM 826 C C . SER A 1 107 ? -2.418 1.385 5.391 1.00 45.12 107 SER A C 1
ATOM 828 O O . SER A 1 107 ? -2.887 1.870 4.364 1.00 45.12 107 SER A O 1
ATOM 830 N N . THR A 1 108 ? -1.142 0.986 5.492 1.00 56.31 108 THR A N 1
ATOM 831 C CA . THR A 1 108 ? -0.101 1.087 4.452 1.00 56.31 108 THR A CA 1
ATOM 832 C C . THR A 1 108 ? 0.075 -0.228 3.700 1.00 56.31 108 THR A C 1
ATOM 834 O O . THR A 1 108 ? -0.133 -1.297 4.266 1.00 56.31 108 THR A O 1
ATOM 837 N N . LEU A 1 109 ? 0.511 -0.156 2.436 1.00 45.12 109 LEU A N 1
ATOM 838 C CA . LEU A 1 109 ? 0.539 -1.274 1.496 1.00 45.12 109 LEU A CA 1
ATOM 839 C C . LEU A 1 109 ? 1.954 -1.688 1.063 1.00 45.12 109 LEU A C 1
ATOM 841 O O . LEU A 1 109 ? 2.717 -0.899 0.509 1.00 45.12 109 LEU A O 1
ATOM 845 N N . LYS A 1 110 ? 2.274 -2.971 1.196 1.00 47.75 110 LYS A N 1
ATOM 846 C CA . LYS A 1 110 ? 3.370 -3.634 0.487 1.00 47.75 110 LYS A CA 1
ATOM 847 C C . LYS A 1 110 ? 2.791 -4.543 -0.590 1.00 47.75 110 LYS A C 1
ATOM 849 O O . LYS A 1 110 ? 2.060 -5.485 -0.301 1.00 47.75 110 LYS A O 1
ATOM 854 N N . ASN A 1 111 ? 3.176 -4.294 -1.834 1.00 51.12 111 ASN A N 1
ATOM 855 C CA . ASN A 1 111 ? 2.860 -5.174 -2.950 1.00 51.12 111 ASN A CA 1
ATOM 856 C C . ASN A 1 111 ? 4.122 -5.952 -3.313 1.00 51.12 111 ASN A C 1
ATOM 858 O O . ASN A 1 111 ? 5.117 -5.358 -3.730 1.00 51.12 111 ASN A O 1
ATOM 862 N N . THR A 1 112 ? 4.096 -7.273 -3.175 1.00 47.50 112 THR A N 1
ATOM 863 C CA . THR A 1 112 ? 5.168 -8.131 -3.680 1.00 47.50 112 THR A CA 1
ATOM 864 C C . THR A 1 112 ? 4.652 -8.848 -4.915 1.00 47.50 112 THR A C 1
ATOM 866 O O . THR A 1 112 ? 3.957 -9.859 -4.844 1.00 47.50 112 THR A O 1
ATOM 869 N N . THR A 1 113 ? 5.008 -8.318 -6.079 1.00 49.91 113 THR A N 1
ATOM 870 C CA . THR A 1 113 ? 4.678 -8.956 -7.347 1.00 49.91 113 THR A CA 1
ATOM 871 C C . THR A 1 113 ? 5.857 -9.811 -7.789 1.00 49.91 113 THR A C 1
ATOM 873 O O . THR A 1 113 ? 6.932 -9.303 -8.106 1.00 49.91 113 THR A O 1
ATOM 876 N N . ILE A 1 114 ? 5.658 -11.126 -7.857 1.00 45.88 114 ILE A N 1
ATOM 877 C CA . ILE A 1 114 ? 6.552 -11.994 -8.625 1.00 45.88 114 ILE A CA 1
ATOM 878 C C . ILE A 1 114 ? 6.163 -11.879 -10.101 1.00 45.88 114 ILE A C 1
ATOM 880 O O . ILE A 1 114 ? 5.056 -12.257 -10.491 1.00 45.88 114 ILE A O 1
ATOM 884 N N . SER A 1 115 ? 7.074 -11.314 -10.893 1.00 44.72 115 SER A N 1
ATOM 885 C CA . SER A 1 115 ? 6.902 -11.062 -12.322 1.00 44.72 115 SER A CA 1
ATOM 886 C C . SER A 1 115 ? 7.956 -11.845 -13.106 1.00 44.72 115 SER A C 1
ATOM 888 O O . SER A 1 115 ? 9.162 -11.680 -12.901 1.00 44.72 115 SER A O 1
ATOM 890 N N . ASP A 1 116 ? 7.505 -12.680 -14.038 1.00 37.12 116 ASP A N 1
ATOM 891 C CA . ASP A 1 116 ? 8.365 -13.332 -15.020 1.00 37.12 116 ASP A CA 1
ATOM 892 C C . ASP A 1 116 ? 8.641 -12.328 -16.157 1.00 37.12 116 ASP A C 1
ATOM 894 O O . ASP A 1 116 ? 7.807 -12.076 -17.035 1.00 37.12 116 ASP A O 1
ATOM 898 N N . TYR A 1 117 ? 9.829 -11.721 -16.149 1.00 36.56 117 TYR A N 1
ATOM 899 C CA . TYR A 1 117 ? 10.280 -10.876 -17.254 1.00 36.56 117 TYR A CA 1
ATOM 900 C C . TYR A 1 117 ? 10.700 -11.743 -18.450 1.00 36.56 117 TYR A C 1
ATOM 902 O O . TYR A 1 117 ? 11.556 -12.625 -18.315 1.00 36.56 117 TYR A O 1
ATOM 910 N N . PRO A 1 118 ? 10.190 -11.482 -19.665 1.00 32.16 118 PRO A N 1
ATOM 911 C CA . PRO A 1 118 ? 10.896 -11.869 -20.871 1.00 32.16 118 PRO A CA 1
ATOM 912 C C . PRO A 1 118 ? 12.208 -11.094 -20.978 1.00 32.16 118 PRO A C 1
ATOM 914 O O . PRO A 1 118 ? 12.412 -10.043 -20.388 1.00 32.16 118 PRO A O 1
ATOM 917 N N . LYS A 1 119 ? 13.146 -11.675 -21.706 1.00 46.41 119 LYS A N 1
ATOM 918 C CA . LYS A 1 119 ? 14.569 -11.358 -21.625 1.00 46.41 119 LYS A CA 1
ATOM 919 C C . LYS A 1 119 ? 14.920 -9.921 -22.020 1.00 46.41 119 LYS A C 1
ATOM 921 O O . LYS A 1 119 ? 14.616 -9.494 -23.130 1.00 46.41 119 LYS A O 1
ATOM 926 N N . ILE 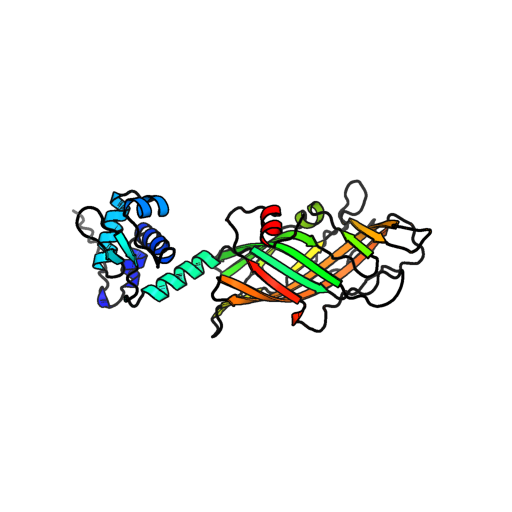A 1 120 ? 15.792 -9.306 -21.225 1.00 37.84 120 ILE A N 1
ATOM 927 C CA . ILE A 1 120 ? 16.915 -8.544 -21.778 1.00 37.84 120 ILE A CA 1
ATOM 928 C C . ILE A 1 120 ? 17.856 -9.587 -22.408 1.00 37.84 120 ILE A C 1
ATOM 930 O O . ILE A 1 120 ? 18.474 -10.393 -21.712 1.00 37.84 120 ILE A O 1
ATOM 934 N N . LEU A 1 121 ? 17.862 -9.670 -23.742 1.00 39.16 121 LEU A N 1
ATOM 935 C CA . LEU A 1 121 ? 18.676 -10.602 -24.532 1.00 39.16 121 LEU A CA 1
ATOM 936 C C . LEU A 1 121 ? 20.164 -10.275 -24.367 1.00 39.16 121 LEU A C 1
ATOM 938 O O . LEU A 1 121 ? 20.743 -9.573 -25.188 1.00 39.16 121 LEU A O 1
ATOM 942 N N . ILE A 1 122 ? 20.786 -10.775 -23.302 1.00 44.88 122 ILE A N 1
ATOM 943 C CA . ILE A 1 122 ? 22.247 -10.792 -23.218 1.00 44.88 122 ILE A CA 1
ATOM 944 C C . ILE A 1 122 ? 22.741 -12.243 -23.069 1.00 44.88 122 ILE A C 1
ATOM 946 O O . ILE A 1 122 ? 23.546 -12.644 -23.898 1.00 44.88 122 ILE A O 1
ATOM 950 N N . PHE A 1 123 ? 22.175 -13.106 -22.201 1.00 47.00 123 PHE A N 1
ATOM 951 C CA . PHE A 1 123 ? 22.513 -14.551 -22.157 1.00 47.00 123 PHE A CA 1
ATOM 952 C C . PHE A 1 123 ? 21.383 -15.417 -21.532 1.00 47.00 123 PHE A C 1
ATOM 954 O O . PHE A 1 123 ? 20.815 -15.036 -20.518 1.00 47.00 123 PHE A O 1
ATOM 961 N N . GLY A 1 124 ? 21.052 -16.606 -22.073 1.00 50.06 124 GLY A N 1
ATOM 962 C CA . GLY A 1 124 ? 20.483 -17.698 -21.243 1.00 50.06 124 GLY A CA 1
ATOM 963 C C . GLY A 1 124 ? 19.049 -18.192 -21.503 1.00 50.06 124 GLY A C 1
ATOM 964 O O . GLY A 1 124 ? 18.858 -19.194 -22.171 1.00 50.06 124 GLY A O 1
ATOM 965 N N . GLY A 1 125 ? 17.996 -17.588 -20.963 1.00 54.22 125 GLY A N 1
ATOM 966 C CA . GLY A 1 125 ? 16.671 -18.244 -20.853 1.00 54.22 125 GLY A CA 1
ATOM 967 C C . GLY A 1 125 ? 15.625 -17.286 -20.279 1.00 54.22 125 GLY A C 1
ATOM 968 O O . GLY A 1 125 ? 16.025 -16.208 -19.852 1.00 54.22 125 GLY A O 1
ATOM 969 N N . PRO A 1 126 ? 14.310 -17.556 -20.362 1.00 62.12 126 PRO A N 1
ATOM 970 C CA . PRO A 1 126 ? 13.362 -16.812 -19.534 1.00 62.12 126 PRO A CA 1
ATOM 971 C C . PRO A 1 126 ? 13.812 -16.938 -18.072 1.00 62.12 126 PRO A C 1
ATOM 973 O O . PRO A 1 126 ? 14.063 -18.049 -17.603 1.00 62.12 126 PRO A O 1
ATOM 976 N N . THR A 1 127 ? 13.980 -15.813 -17.383 1.00 67.44 127 THR A N 1
ATOM 977 C CA . THR A 1 127 ? 14.425 -15.781 -15.987 1.00 67.44 127 THR A CA 1
ATOM 978 C C . THR A 1 127 ? 13.286 -15.294 -15.120 1.00 67.44 127 THR A C 1
ATOM 980 O O . THR A 1 127 ? 12.726 -14.228 -15.367 1.00 67.44 127 THR A O 1
ATOM 983 N N . LYS A 1 128 ? 12.969 -16.065 -14.083 1.00 77.44 128 LYS A N 1
ATOM 984 C CA . LYS A 1 128 ? 12.041 -15.620 -13.052 1.00 77.44 128 LYS A CA 1
ATOM 985 C C . LYS A 1 128 ? 12.682 -14.509 -12.242 1.00 77.44 128 LYS A C 1
ATOM 987 O O . LYS A 1 128 ? 13.868 -14.594 -11.918 1.00 77.44 128 LYS A O 1
ATOM 992 N N . SER A 1 129 ? 11.896 -13.507 -11.888 1.00 80.06 129 SER A N 1
ATOM 993 C CA . SER A 1 129 ? 12.316 -12.483 -10.941 1.00 80.06 129 SER A CA 1
ATOM 994 C C . SER A 1 129 ? 11.191 -12.212 -9.951 1.00 80.06 129 SER A C 1
ATOM 996 O O . SER A 1 129 ? 10.016 -12.446 -10.237 1.00 80.06 129 SER A O 1
ATOM 998 N N . SER A 1 130 ? 11.549 -11.695 -8.791 1.00 83.25 130 SER A N 1
ATOM 999 C CA . SER A 1 130 ? 10.594 -11.153 -7.840 1.00 83.25 130 SER A CA 1
ATOM 1000 C C . SER A 1 130 ? 10.850 -9.665 -7.701 1.00 83.25 130 SER A C 1
ATOM 1002 O O . SER A 1 130 ? 11.998 -9.257 -7.642 1.00 83.25 130 SER A O 1
ATOM 1004 N N . ASN A 1 131 ? 9.808 -8.845 -7.617 1.00 87.00 131 ASN A N 1
ATOM 1005 C CA . ASN A 1 131 ? 9.967 -7.442 -7.258 1.00 87.00 131 ASN A CA 1
ATOM 1006 C C . ASN A 1 131 ? 9.082 -7.132 -6.063 1.00 87.00 131 ASN A C 1
ATOM 1008 O O . ASN A 1 131 ? 7.970 -7.650 -5.940 1.00 87.00 131 ASN A O 1
ATOM 1012 N N . SER A 1 132 ? 9.547 -6.251 -5.188 1.00 89.06 132 SER A N 1
ATOM 1013 C CA . SER A 1 132 ? 8.694 -5.695 -4.139 1.00 89.06 132 SER A CA 1
ATOM 1014 C C . SER A 1 132 ? 8.554 -4.197 -4.333 1.00 89.06 132 SER A C 1
ATOM 1016 O O . SER A 1 132 ? 9.547 -3.480 -4.402 1.00 89.06 132 SER A O 1
ATOM 1018 N N . LEU A 1 133 ? 7.311 -3.735 -4.422 1.00 91.44 133 LEU A N 1
ATOM 1019 C CA . LEU A 1 133 ? 6.942 -2.330 -4.466 1.00 91.44 133 LEU A CA 1
ATOM 1020 C C . LEU A 1 133 ? 6.324 -1.941 -3.122 1.00 91.44 133 LEU A C 1
ATOM 1022 O O . LEU A 1 133 ? 5.288 -2.461 -2.703 1.00 91.44 133 LEU A O 1
ATOM 1026 N N . TYR A 1 134 ? 6.963 -0.988 -2.464 1.00 92.88 134 TYR A N 1
ATOM 1027 C CA . TYR A 1 134 ? 6.546 -0.445 -1.181 1.00 92.88 134 TYR A CA 1
ATOM 1028 C C . TYR A 1 134 ? 5.744 0.829 -1.425 1.00 92.88 134 TYR A C 1
ATOM 1030 O O . TYR A 1 134 ? 6.189 1.704 -2.181 1.00 92.88 134 TYR A O 1
ATOM 1038 N N . ARG A 1 135 ? 4.563 0.939 -0.806 1.00 93.38 135 ARG A N 1
ATOM 1039 C CA . ARG A 1 135 ? 3.660 2.080 -0.980 1.00 93.38 135 ARG A CA 1
ATOM 1040 C C . ARG A 1 135 ? 3.113 2.573 0.350 1.00 93.38 135 ARG A C 1
ATOM 1042 O O . ARG A 1 135 ? 2.567 1.802 1.131 1.00 93.38 135 ARG A O 1
ATOM 1049 N N . LEU A 1 136 ? 3.131 3.884 0.546 1.00 93.12 136 LEU A N 1
ATOM 1050 C CA . LEU A 1 136 ? 2.302 4.505 1.571 1.00 93.12 136 LEU A CA 1
ATOM 1051 C C . LEU A 1 136 ? 0.854 4.488 1.086 1.00 93.12 136 LEU A C 1
ATOM 1053 O O . LEU A 1 136 ? 0.577 4.961 -0.016 1.00 93.12 136 LEU A O 1
ATOM 1057 N N . SER A 1 137 ? -0.058 3.933 1.877 1.00 92.19 137 SER A N 1
ATOM 1058 C CA . SER A 1 137 ? -1.481 3.896 1.529 1.00 92.19 137 SER A CA 1
ATOM 1059 C C . SER A 1 137 ? -2.318 4.561 2.601 1.00 92.19 137 SER A C 1
ATOM 1061 O O . SER A 1 137 ? -2.011 4.475 3.785 1.00 92.19 137 SER A O 1
ATOM 1063 N N . MET A 1 138 ? -3.366 5.248 2.163 1.00 90.62 138 MET A N 1
ATOM 1064 C CA . MET A 1 138 ? -4.363 5.862 3.024 1.00 90.62 138 MET A CA 1
ATOM 1065 C C . MET A 1 138 ? -5.731 5.414 2.532 1.00 90.62 138 MET A C 1
ATOM 1067 O O . MET A 1 138 ? -6.138 5.784 1.427 1.00 90.62 138 MET A O 1
ATOM 1071 N N . ILE A 1 139 ? -6.424 4.603 3.330 1.00 91.19 139 ILE A N 1
ATOM 1072 C CA . ILE A 1 139 ? -7.813 4.253 3.056 1.00 91.19 139 ILE A CA 1
ATOM 1073 C C . ILE A 1 139 ? -8.679 5.344 3.690 1.00 91.19 139 ILE A C 1
ATOM 1075 O O . ILE A 1 139 ? -8.448 5.818 4.797 1.00 91.19 139 ILE A O 1
ATOM 1079 N N . SER A 1 140 ? -9.670 5.823 2.961 1.00 88.81 140 SER A N 1
ATOM 1080 C CA . SER A 1 140 ? -10.594 6.830 3.465 1.00 88.81 140 SER A CA 1
ATOM 1081 C C . SER A 1 140 ? -12.010 6.470 3.060 1.00 88.81 140 SER A C 1
ATOM 1083 O O . SER A 1 140 ? -12.240 5.663 2.157 1.00 88.81 140 SER A O 1
ATOM 1085 N N . ARG A 1 141 ? -12.985 7.033 3.769 1.00 90.50 141 ARG A N 1
ATOM 1086 C CA . ARG A 1 141 ? -14.393 6.930 3.406 1.00 90.50 141 ARG A CA 1
ATOM 1087 C C . ARG A 1 141 ? -14.895 8.311 3.039 1.00 90.50 141 ARG A C 1
ATOM 1089 O O . ARG A 1 141 ? -14.726 9.248 3.815 1.00 90.50 141 ARG A O 1
ATOM 1096 N N . ASP A 1 142 ? -15.563 8.410 1.903 1.00 86.75 142 ASP A N 1
ATOM 1097 C CA . ASP A 1 142 ? -16.338 9.585 1.531 1.00 86.75 142 ASP A CA 1
ATOM 1098 C C . ASP A 1 142 ? -17.811 9.214 1.293 1.00 86.75 142 ASP A C 1
ATOM 1100 O O . ASP A 1 142 ? -18.241 8.083 1.538 1.00 86.75 142 ASP A O 1
ATOM 1104 N N . GLY A 1 143 ? -18.616 10.186 0.855 1.00 85.56 143 GLY A N 1
ATOM 1105 C CA . GLY A 1 143 ? -20.038 9.975 0.577 1.00 85.56 143 GLY A CA 1
ATOM 1106 C C . GLY A 1 143 ? -20.329 8.968 -0.545 1.00 85.56 143 GLY A C 1
ATOM 1107 O O . GLY A 1 143 ? -21.474 8.536 -0.663 1.00 85.56 143 GLY A O 1
ATOM 1108 N N . ALA A 1 144 ? -19.332 8.585 -1.351 1.00 88.31 144 ALA A N 1
ATOM 1109 C CA . ALA A 1 144 ? -19.467 7.622 -2.443 1.00 88.31 144 ALA A CA 1
ATOM 1110 C C . ALA A 1 144 ? -18.978 6.210 -2.072 1.00 88.31 144 ALA A C 1
ATOM 1112 O O . ALA A 1 144 ? -19.353 5.245 -2.740 1.00 88.31 144 ALA A O 1
ATOM 1113 N N . GLY A 1 145 ? -18.179 6.058 -1.012 1.00 91.44 145 GLY A N 1
ATOM 1114 C CA . GLY A 1 145 ? -17.717 4.755 -0.537 1.00 91.44 145 GLY A CA 1
ATOM 1115 C C . GLY A 1 145 ? -16.329 4.800 0.089 1.00 91.44 145 GLY A C 1
ATOM 1116 O O . GLY A 1 145 ? -15.898 5.828 0.607 1.00 91.44 145 GLY A O 1
ATOM 1117 N N . LEU A 1 146 ? -15.637 3.658 0.074 1.00 93.94 146 LEU A N 1
ATOM 1118 C CA . LEU A 1 146 ? -14.227 3.602 0.447 1.00 93.94 146 LEU A CA 1
ATOM 1119 C C . LEU A 1 146 ? -13.352 3.956 -0.755 1.00 93.94 146 LEU A C 1
ATOM 1121 O O . LEU A 1 146 ? -13.647 3.604 -1.901 1.00 93.94 146 LEU A O 1
ATOM 1125 N N . LYS A 1 147 ? -12.244 4.621 -0.469 1.00 94.94 147 LYS A N 1
ATOM 1126 C CA . LYS A 1 147 ? -11.193 4.960 -1.418 1.00 94.94 147 LYS A CA 1
ATOM 1127 C C . LYS A 1 147 ? -9.847 4.607 -0.825 1.00 94.94 147 LYS A C 1
ATOM 1129 O O . LYS A 1 147 ? -9.700 4.559 0.392 1.00 94.94 147 LYS A O 1
ATOM 1134 N N . ILE A 1 148 ? -8.869 4.393 -1.688 1.00 94.75 148 ILE A N 1
ATOM 1135 C CA . ILE A 1 148 ? -7.475 4.255 -1.298 1.00 94.75 148 ILE A CA 1
ATOM 1136 C C . ILE A 1 148 ? -6.633 5.240 -2.096 1.00 94.75 148 ILE A C 1
ATOM 1138 O O . ILE A 1 148 ? -6.755 5.315 -3.321 1.00 94.75 148 ILE A O 1
ATOM 1142 N N . LYS A 1 149 ? -5.797 6.002 -1.391 1.00 94.38 149 LYS A N 1
ATOM 1143 C CA . LYS A 1 149 ? -4.761 6.849 -1.973 1.00 94.38 149 LYS A CA 1
ATOM 1144 C C . LYS A 1 149 ? -3.399 6.219 -1.716 1.00 94.38 149 LYS A C 1
ATOM 1146 O O . LYS A 1 149 ? -3.025 6.034 -0.563 1.00 94.38 149 LYS A O 1
ATOM 1151 N N . GLU A 1 150 ? -2.666 5.905 -2.774 1.00 93.94 150 GLU A N 1
ATOM 1152 C CA . GLU A 1 150 ? -1.400 5.175 -2.716 1.00 93.94 150 GLU A CA 1
ATOM 1153 C C . GLU A 1 150 ? -0.263 6.020 -3.284 1.00 93.94 150 GLU A C 1
ATOM 1155 O O . GLU A 1 150 ? -0.351 6.510 -4.410 1.00 93.94 150 GLU A O 1
ATOM 1160 N N . LYS A 1 151 ? 0.828 6.155 -2.532 1.00 93.75 151 LYS A N 1
ATOM 1161 C CA . LYS A 1 151 ? 2.066 6.810 -2.959 1.00 93.75 151 LYS A CA 1
ATOM 1162 C C . LYS A 1 151 ? 3.189 5.780 -3.016 1.00 93.75 151 LYS A C 1
ATOM 1164 O O . LYS A 1 151 ? 3.447 5.089 -2.034 1.00 93.75 151 LYS A O 1
ATOM 1169 N N . ASN A 1 152 ? 3.868 5.687 -4.155 1.00 92.88 152 ASN A N 1
ATOM 1170 C CA . ASN A 1 152 ? 5.008 4.788 -4.312 1.00 92.88 152 ASN A CA 1
ATOM 1171 C C . ASN A 1 152 ? 6.207 5.292 -3.494 1.00 92.88 152 ASN A C 1
ATOM 1173 O O . ASN A 1 152 ? 6.493 6.488 -3.494 1.00 92.88 152 ASN A O 1
ATOM 1177 N N . CYS A 1 153 ? 6.903 4.380 -2.815 1.00 93.44 153 CYS A N 1
ATOM 1178 C CA . CYS A 1 153 ? 8.031 4.712 -1.945 1.00 93.44 153 CYS A CA 1
ATOM 1179 C C . CYS A 1 153 ? 9.359 4.139 -2.439 1.00 93.44 153 CYS A C 1
ATOM 1181 O O . CYS A 1 153 ? 10.319 4.891 -2.589 1.00 93.44 153 CYS A O 1
ATOM 1183 N N . ARG A 1 154 ? 9.408 2.828 -2.695 1.00 92.12 154 ARG A N 1
ATOM 1184 C CA . ARG A 1 154 ? 10.620 2.117 -3.123 1.00 92.12 154 ARG A CA 1
ATOM 1185 C C . ARG A 1 154 ? 10.249 0.888 -3.936 1.00 92.12 154 ARG A C 1
ATOM 1187 O O . ARG A 1 154 ? 9.222 0.263 -3.671 1.00 92.12 154 ARG A O 1
ATOM 1194 N N . VAL A 1 155 ? 11.103 0.521 -4.883 1.00 90.06 155 VAL A N 1
ATOM 1195 C CA . VAL A 1 155 ? 11.069 -0.787 -5.541 1.00 90.06 155 VAL A CA 1
ATOM 1196 C C . VAL A 1 155 ? 12.366 -1.514 -5.227 1.00 90.06 155 VAL A C 1
ATOM 1198 O O . VAL A 1 155 ? 13.442 -0.940 -5.368 1.00 90.06 155 VAL A O 1
ATOM 1201 N N . THR A 1 156 ? 12.272 -2.773 -4.816 1.00 88.44 156 THR A N 1
ATOM 1202 C CA . THR A 1 156 ? 13.428 -3.660 -4.703 1.00 88.44 156 THR A CA 1
ATOM 1203 C C . THR A 1 156 ? 13.334 -4.771 -5.734 1.00 88.44 156 THR A C 1
ATOM 1205 O O . THR A 1 156 ? 12.292 -5.412 -5.894 1.00 88.44 156 THR A O 1
ATOM 1208 N N . VAL A 1 157 ? 14.447 -4.979 -6.432 1.00 86.69 157 VAL A N 1
ATOM 1209 C CA . VAL A 1 157 ? 14.635 -6.038 -7.420 1.00 86.69 157 VAL A CA 1
ATOM 1210 C C . VAL A 1 157 ? 15.822 -6.867 -6.933 1.00 86.69 157 VAL A C 1
ATOM 1212 O O . VAL A 1 157 ? 16.958 -6.394 -6.993 1.00 86.69 157 VAL A O 1
ATOM 1215 N N . PRO A 1 158 ? 15.604 -8.064 -6.367 1.00 84.88 158 PRO A N 1
ATOM 1216 C CA . PRO A 1 158 ? 16.684 -8.952 -5.991 1.00 84.88 158 PRO A CA 1
ATOM 1217 C C . PRO A 1 158 ? 17.529 -9.301 -7.222 1.00 84.88 158 PRO A C 1
ATOM 1219 O O . PRO A 1 158 ? 16.980 -9.464 -8.317 1.00 84.88 158 PRO A O 1
ATOM 1222 N N . PRO A 1 159 ? 18.851 -9.459 -7.062 1.00 84.19 159 PRO A N 1
ATOM 1223 C CA . PRO A 1 159 ? 19.707 -9.896 -8.153 1.00 84.19 159 PRO A CA 1
ATOM 1224 C C . PRO A 1 159 ? 19.225 -11.227 -8.739 1.00 84.19 159 PRO A C 1
ATOM 1226 O O . PRO A 1 159 ? 18.928 -12.172 -8.005 1.00 84.19 159 PRO A O 1
ATOM 1229 N N . ALA A 1 160 ? 19.192 -11.322 -10.064 1.00 79.69 160 ALA A N 1
ATOM 1230 C CA . ALA A 1 160 ? 18.754 -12.515 -10.774 1.00 79.69 160 ALA A CA 1
ATOM 1231 C C . ALA A 1 160 ? 19.714 -12.833 -11.922 1.00 79.69 160 ALA A C 1
ATOM 1233 O O . ALA A 1 160 ? 19.990 -11.995 -12.772 1.00 79.69 160 ALA A O 1
ATOM 1234 N N . SER A 1 161 ? 20.208 -14.074 -11.976 1.00 78.75 161 SER A N 1
ATOM 1235 C CA . SER A 1 161 ? 21.012 -14.590 -13.100 1.00 78.75 161 SER A CA 1
ATOM 1236 C C . SER A 1 161 ? 22.212 -13.708 -13.488 1.00 78.75 161 SER A C 1
ATOM 1238 O O . SER A 1 161 ? 22.483 -13.497 -14.666 1.00 78.75 161 SER A O 1
ATOM 1240 N N . GLY A 1 162 ? 22.926 -13.170 -12.493 1.00 76.69 162 GLY A N 1
ATOM 1241 C CA . GLY A 1 162 ? 24.083 -12.298 -12.719 1.00 76.69 162 GLY A CA 1
ATOM 1242 C C . GLY A 1 162 ? 23.730 -10.852 -13.077 1.00 76.69 162 GLY A C 1
ATOM 1243 O O . GLY A 1 162 ? 24.640 -10.049 -13.252 1.00 76.69 162 GLY A O 1
ATOM 1244 N N . LEU A 1 163 ? 22.449 -10.493 -13.126 1.00 79.44 163 LEU A N 1
ATOM 1245 C CA . LEU A 1 163 ? 21.978 -9.124 -13.289 1.00 79.44 163 LEU A CA 1
ATOM 1246 C C . LEU A 1 163 ? 21.516 -8.580 -11.933 1.00 79.44 163 LEU A C 1
ATOM 1248 O O . LEU A 1 163 ? 20.645 -9.165 -11.289 1.00 79.44 163 LEU A O 1
ATOM 1252 N N . SER A 1 164 ? 22.090 -7.461 -11.503 1.00 84.81 164 SER A N 1
ATOM 1253 C CA . SER A 1 164 ? 21.545 -6.658 -10.404 1.00 84.81 164 SER A CA 1
ATOM 1254 C C . SER A 1 164 ? 20.894 -5.416 -10.991 1.00 84.81 164 SER A C 1
ATOM 1256 O O . SER A 1 164 ? 21.501 -4.773 -11.844 1.00 84.81 164 SER A O 1
ATOM 1258 N N . MET A 1 165 ? 19.675 -5.093 -10.568 1.00 84.12 165 MET A N 1
ATOM 1259 C CA . MET A 1 165 ? 18.950 -3.908 -11.023 1.00 84.12 165 MET A CA 1
ATOM 1260 C C . MET A 1 165 ? 18.594 -3.045 -9.823 1.00 84.12 165 MET A C 1
ATOM 1262 O O . MET A 1 165 ? 18.104 -3.547 -8.813 1.00 84.12 165 MET A O 1
ATOM 1266 N N . SER A 1 166 ? 18.804 -1.741 -9.942 1.00 88.06 166 SER A N 1
ATOM 1267 C CA . SER A 1 166 ? 18.320 -0.773 -8.966 1.00 88.06 166 SER A CA 1
ATOM 1268 C C . SER A 1 166 ? 17.645 0.400 -9.663 1.00 88.06 166 SER A C 1
ATOM 1270 O O . SER A 1 166 ? 18.033 0.825 -10.753 1.00 88.06 166 SER A O 1
ATOM 1272 N N . ILE A 1 167 ? 16.594 0.907 -9.026 1.00 87.25 167 ILE A N 1
ATOM 1273 C CA . ILE A 1 167 ? 15.860 2.091 -9.463 1.00 87.25 167 ILE A CA 1
ATOM 1274 C C . ILE A 1 167 ? 15.935 3.082 -8.311 1.00 87.25 167 ILE A C 1
ATOM 1276 O O . ILE A 1 167 ? 15.655 2.721 -7.169 1.00 87.25 167 ILE A O 1
ATOM 1280 N N . ALA A 1 168 ? 16.336 4.319 -8.596 1.00 88.88 168 ALA A N 1
ATOM 1281 C CA . ALA A 1 168 ? 16.428 5.341 -7.564 1.00 88.88 168 ALA A CA 1
ATOM 1282 C C . ALA A 1 168 ? 15.040 5.659 -6.985 1.00 88.88 168 ALA A C 1
ATOM 1284 O O . ALA A 1 168 ? 14.082 5.885 -7.729 1.00 88.88 168 ALA A O 1
ATOM 1285 N N . ASP A 1 169 ? 14.941 5.753 -5.658 1.00 90.56 169 ASP A N 1
ATOM 1286 C CA . ASP A 1 169 ? 13.681 6.075 -4.980 1.00 90.56 169 ASP A CA 1
ATOM 1287 C C . ASP A 1 169 ? 13.095 7.407 -5.438 1.00 90.56 169 ASP A C 1
ATOM 1289 O O . ASP A 1 169 ? 11.882 7.531 -5.545 1.00 90.56 169 ASP A O 1
ATOM 1293 N N . SER A 1 170 ? 13.933 8.393 -5.769 1.00 88.12 170 SER A N 1
ATOM 1294 C CA . SER A 1 170 ? 13.478 9.686 -6.290 1.00 88.12 170 SER A CA 1
ATOM 1295 C C . SER A 1 170 ? 12.667 9.549 -7.581 1.00 88.12 170 SER A C 1
ATOM 1297 O O . SER A 1 170 ? 11.715 10.299 -7.780 1.00 88.12 170 SER A O 1
ATOM 1299 N N . ILE A 1 171 ? 12.987 8.566 -8.430 1.00 87.12 171 ILE A N 1
ATOM 1300 C CA . ILE A 1 171 ? 12.217 8.259 -9.640 1.00 87.12 171 ILE A CA 1
ATOM 1301 C C . ILE A 1 171 ? 10.877 7.636 -9.240 1.00 87.12 171 ILE A C 1
ATOM 1303 O O . ILE A 1 171 ? 9.829 8.102 -9.683 1.00 87.12 171 ILE A O 1
ATOM 1307 N N . ILE A 1 172 ? 10.892 6.633 -8.358 1.00 89.19 172 ILE A N 1
ATOM 1308 C CA . ILE A 1 172 ? 9.677 5.949 -7.889 1.00 89.19 172 ILE A CA 1
ATOM 1309 C C . ILE A 1 172 ? 8.721 6.919 -7.175 1.00 89.19 172 ILE A C 1
ATOM 1311 O O . ILE A 1 172 ? 7.516 6.899 -7.416 1.00 89.19 172 ILE A O 1
ATOM 1315 N N . GLN A 1 173 ? 9.255 7.802 -6.336 1.00 91.12 173 GLN A N 1
ATOM 1316 C CA . GLN A 1 173 ? 8.504 8.791 -5.562 1.00 91.12 173 GLN A CA 1
ATOM 1317 C C . GLN A 1 173 ? 8.070 10.008 -6.388 1.00 91.12 173 GLN A C 1
ATOM 1319 O O . GLN A 1 173 ? 7.217 10.766 -5.928 1.00 91.12 173 GLN A O 1
ATOM 1324 N N . SER A 1 174 ? 8.630 10.201 -7.590 1.00 87.75 174 SER A N 1
ATOM 1325 C CA . SER A 1 174 ? 8.162 11.227 -8.536 1.00 87.75 174 SER A CA 1
ATOM 1326 C C . SER A 1 174 ? 6.836 10.862 -9.206 1.00 87.75 174 SER A C 1
ATOM 1328 O O . SER A 1 174 ? 6.192 11.728 -9.793 1.00 87.75 174 SER A O 1
ATOM 1330 N N . ILE A 1 175 ? 6.423 9.593 -9.118 1.00 88.94 175 ILE A N 1
ATOM 1331 C CA . ILE A 1 175 ? 5.129 9.132 -9.616 1.00 88.94 175 ILE A CA 1
ATOM 1332 C C . ILE A 1 175 ? 4.043 9.672 -8.687 1.00 88.94 175 ILE A C 1
ATOM 1334 O O . ILE A 1 175 ? 4.069 9.422 -7.478 1.00 88.94 175 ILE A O 1
ATOM 1338 N N . ASP A 1 176 ? 3.071 10.376 -9.264 1.00 90.19 176 ASP A N 1
ATOM 1339 C CA . ASP A 1 176 ? 1.950 10.934 -8.516 1.00 90.19 176 ASP A CA 1
ATOM 1340 C C . ASP A 1 176 ? 1.198 9.856 -7.728 1.00 90.19 176 ASP A C 1
ATOM 1342 O O . ASP A 1 176 ? 1.023 8.712 -8.164 1.00 90.19 176 ASP A O 1
ATOM 1346 N N . ALA A 1 177 ? 0.726 10.244 -6.542 1.00 92.50 177 ALA A N 1
ATOM 1347 C CA . ALA A 1 177 ? -0.113 9.374 -5.738 1.00 92.50 177 ALA A CA 1
ATOM 1348 C C . ALA A 1 177 ? -1.426 9.089 -6.475 1.00 92.50 177 ALA A C 1
ATOM 1350 O O . ALA A 1 177 ? -2.066 10.006 -6.995 1.00 92.50 177 ALA A O 1
ATOM 1351 N N . ILE A 1 178 ? -1.857 7.832 -6.464 1.00 94.06 178 ILE A N 1
ATOM 1352 C CA . ILE A 1 178 ? -3.095 7.424 -7.124 1.00 94.06 178 ILE A CA 1
ATOM 1353 C C . ILE A 1 178 ? -4.198 7.268 -6.104 1.00 94.06 178 ILE A C 1
ATOM 1355 O O . ILE A 1 178 ? -4.041 6.543 -5.130 1.00 94.06 178 ILE A O 1
ATOM 1359 N N . GLU A 1 179 ? -5.334 7.899 -6.377 1.00 95.62 179 GLU A N 1
ATOM 1360 C CA . GLU A 1 179 ? -6.583 7.652 -5.673 1.00 95.62 179 GLU A CA 1
ATOM 1361 C C . GLU A 1 179 ? -7.474 6.726 -6.505 1.00 95.62 179 GLU A C 1
ATOM 1363 O O . GLU A 1 179 ? -7.671 6.945 -7.701 1.00 95.62 179 GLU A O 1
ATOM 1368 N N . SER A 1 180 ? -8.018 5.682 -5.883 1.00 96.19 180 SER A N 1
ATOM 1369 C CA . SER A 1 180 ? -8.933 4.750 -6.545 1.00 96.19 180 SER A CA 1
ATOM 1370 C C . SER A 1 180 ? -10.044 4.275 -5.603 1.00 96.19 180 SER A C 1
ATOM 1372 O O . SER A 1 180 ? -9.850 4.254 -4.384 1.00 96.19 180 SER A O 1
ATOM 1374 N N . PRO A 1 181 ? -11.223 3.898 -6.132 1.00 97.12 181 PRO A N 1
ATOM 1375 C CA . PRO A 1 181 ? -12.268 3.278 -5.328 1.00 97.12 181 PRO A CA 1
ATOM 1376 C C . PRO A 1 181 ? -11.801 1.946 -4.736 1.00 97.12 181 PRO A C 1
ATOM 1378 O O . PRO A 1 181 ? -11.174 1.132 -5.421 1.00 97.12 181 PRO A O 1
ATOM 1381 N N . LEU A 1 182 ? -12.177 1.701 -3.485 1.00 96.06 182 LEU A N 1
ATOM 1382 C CA . LEU A 1 182 ? -11.933 0.447 -2.788 1.00 96.06 182 LEU A CA 1
ATOM 1383 C C . LEU A 1 182 ? -13.281 -0.200 -2.456 1.00 96.06 182 LEU A C 1
ATOM 1385 O O . LEU A 1 182 ? -14.139 0.403 -1.816 1.00 96.06 182 LEU A O 1
ATOM 1389 N N . ALA A 1 183 ? -13.494 -1.432 -2.902 1.00 96.75 183 ALA A N 1
ATOM 1390 C CA . ALA A 1 183 ? -14.651 -2.214 -2.485 1.00 96.75 183 ALA A CA 1
ATOM 1391 C C . ALA A 1 183 ? -14.298 -2.983 -1.210 1.00 96.75 183 ALA A C 1
ATOM 1393 O O . ALA A 1 183 ? -13.199 -3.519 -1.109 1.00 96.75 183 ALA A O 1
ATOM 1394 N N . ALA A 1 184 ? -15.230 -3.067 -0.262 1.00 95.00 184 ALA A N 1
ATOM 1395 C CA . ALA A 1 184 ? -15.097 -3.911 0.919 1.00 95.00 184 ALA A CA 1
ATOM 1396 C C . ALA A 1 184 ? -16.365 -4.742 1.111 1.00 95.00 184 ALA A C 1
ATOM 1398 O O . ALA A 1 184 ? -17.480 -4.235 0.955 1.00 95.00 184 ALA A O 1
ATOM 1399 N N . LYS A 1 185 ? -16.194 -6.016 1.455 1.00 95.12 185 LYS A N 1
ATOM 1400 C CA . LYS A 1 185 ? -17.277 -6.972 1.663 1.00 95.12 185 LYS A CA 1
ATOM 1401 C C . LYS A 1 185 ? -16.979 -7.819 2.897 1.00 95.12 185 LYS A C 1
ATOM 1403 O O . LYS A 1 185 ? -15.893 -8.367 3.033 1.00 95.12 185 LYS A O 1
ATOM 1408 N N . ALA A 1 186 ? -17.960 -7.946 3.786 1.00 92.00 186 ALA A N 1
ATOM 1409 C CA . ALA A 1 186 ? -17.876 -8.899 4.886 1.00 92.00 186 ALA A CA 1
ATOM 1410 C C . ALA A 1 186 ? -18.003 -10.337 4.353 1.00 92.00 186 ALA A C 1
ATOM 1412 O O . ALA A 1 186 ? -18.864 -10.628 3.518 1.00 92.00 186 ALA A O 1
ATOM 1413 N N . THR A 1 187 ? -17.146 -11.221 4.848 1.00 90.88 187 THR A N 1
ATOM 1414 C CA . THR A 1 187 ? -17.108 -12.656 4.549 1.00 90.88 187 THR A CA 1
ATOM 1415 C C . THR A 1 187 ? -16.991 -13.435 5.858 1.00 90.88 187 THR A C 1
ATOM 1417 O O . THR A 1 187 ? -16.669 -12.854 6.895 1.00 90.88 187 THR A O 1
ATOM 1420 N N . ASP A 1 188 ? -17.187 -14.753 5.817 1.00 86.25 188 ASP A N 1
ATOM 1421 C CA . ASP A 1 188 ? -17.017 -15.610 7.001 1.00 86.25 188 ASP A CA 1
ATOM 1422 C C . ASP A 1 188 ? -15.578 -15.569 7.559 1.00 86.25 188 ASP A C 1
ATOM 1424 O O . ASP A 1 188 ? -15.360 -15.831 8.739 1.00 86.25 188 ASP A O 1
ATOM 1428 N N . GLY A 1 189 ? -14.594 -15.213 6.721 1.00 82.31 189 GLY A N 1
ATOM 1429 C CA . GLY A 1 189 ? -13.173 -15.128 7.074 1.00 82.31 189 GLY A CA 1
ATOM 1430 C C . GLY A 1 189 ? -12.671 -13.730 7.455 1.00 82.31 189 GLY A C 1
ATOM 1431 O O . GLY A 1 189 ? -11.470 -13.573 7.660 1.00 82.31 189 GLY A O 1
ATOM 1432 N N . GLY A 1 190 ? -13.549 -12.722 7.530 1.00 88.12 190 GLY A N 1
ATOM 1433 C CA . GLY A 1 190 ? -13.181 -11.329 7.809 1.00 88.12 190 GLY A CA 1
ATOM 1434 C C . GLY A 1 190 ? -13.684 -10.354 6.744 1.00 88.12 190 GLY A C 1
ATOM 1435 O O . GLY A 1 190 ? -14.671 -10.611 6.051 1.00 88.12 190 GLY A O 1
ATOM 1436 N N . ILE A 1 191 ? -13.016 -9.209 6.609 1.00 91.88 191 ILE A N 1
ATOM 1437 C CA . ILE A 1 191 ? -13.360 -8.200 5.597 1.00 91.88 191 ILE A CA 1
ATOM 1438 C C . ILE A 1 191 ? -12.479 -8.425 4.371 1.00 91.88 191 ILE A C 1
ATOM 1440 O O . ILE A 1 191 ? -11.267 -8.249 4.438 1.00 91.88 191 ILE A O 1
ATOM 1444 N N . GLU A 1 192 ? -13.085 -8.790 3.248 1.00 95.31 192 GLU A N 1
ATOM 1445 C CA . GLU A 1 192 ? -12.416 -8.812 1.952 1.00 95.31 192 GLU A CA 1
ATOM 1446 C C . GLU A 1 192 ? -12.440 -7.402 1.358 1.00 95.31 192 GLU A C 1
ATOM 1448 O O . GLU A 1 192 ? -13.506 -6.789 1.243 1.00 95.31 192 GLU A O 1
ATOM 1453 N N . ILE A 1 193 ? -11.279 -6.887 0.965 1.00 95.69 193 ILE A N 1
ATOM 1454 C CA . ILE A 1 193 ? -11.152 -5.663 0.181 1.00 95.69 193 ILE A CA 1
ATOM 1455 C C . ILE A 1 193 ? -10.710 -5.987 -1.238 1.00 95.69 193 ILE A C 1
ATOM 1457 O O . ILE A 1 193 ? -9.924 -6.904 -1.481 1.00 95.69 193 ILE A O 1
ATOM 1461 N N . ARG A 1 194 ? -11.173 -5.170 -2.178 1.00 97.19 194 ARG A N 1
ATOM 1462 C CA . ARG A 1 194 ? -10.798 -5.253 -3.582 1.00 97.19 194 ARG A CA 1
ATOM 1463 C C . ARG A 1 194 ? -10.532 -3.870 -4.140 1.00 97.19 194 ARG A C 1
ATOM 1465 O O . ARG A 1 194 ? -11.404 -2.999 -4.088 1.00 97.19 194 ARG A O 1
ATOM 1472 N N . ARG A 1 195 ? -9.371 -3.711 -4.770 1.00 96.69 195 ARG A N 1
ATOM 1473 C CA . ARG A 1 195 ? -9.061 -2.550 -5.606 1.00 96.69 195 ARG A CA 1
ATOM 1474 C C . ARG A 1 195 ? -9.092 -2.968 -7.071 1.00 96.69 195 ARG A C 1
ATOM 1476 O O . ARG A 1 195 ? -8.493 -3.976 -7.448 1.00 96.69 195 ARG A O 1
ATOM 1483 N N . GLY A 1 196 ? -9.811 -2.196 -7.883 1.00 97.25 196 GLY A N 1
ATOM 1484 C CA . GLY A 1 196 ? -9.863 -2.397 -9.331 1.00 97.25 196 GLY A CA 1
ATOM 1485 C C . GLY A 1 196 ? -8.520 -2.146 -10.019 1.00 97.25 196 GLY A C 1
ATOM 1486 O O . GLY A 1 196 ? -7.517 -1.828 -9.373 1.00 97.25 196 GLY A O 1
ATOM 1487 N N . ASP A 1 197 ? -8.521 -2.305 -11.342 1.00 96.56 197 ASP A N 1
ATO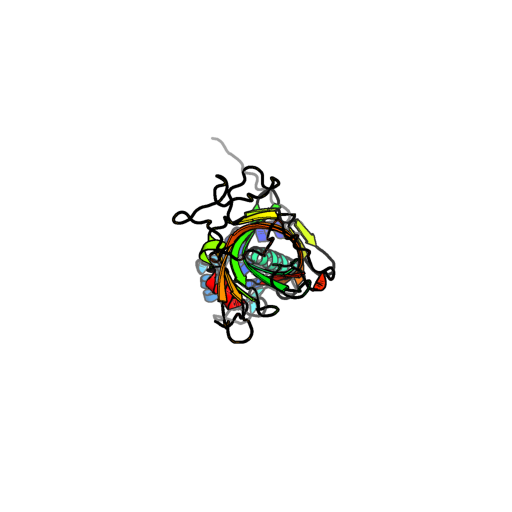M 1488 C CA . ASP A 1 197 ? -7.341 -2.066 -12.168 1.00 96.56 197 ASP A CA 1
ATOM 1489 C C . ASP A 1 197 ? -6.941 -0.588 -12.102 1.00 96.56 197 ASP A C 1
ATOM 1491 O O . ASP A 1 197 ? -7.737 0.313 -12.372 1.00 96.56 197 ASP A O 1
ATOM 1495 N N . VAL A 1 198 ? -5.683 -0.356 -11.745 1.00 94.81 198 VAL A N 1
ATOM 1496 C CA . VAL A 1 198 ? -5.053 0.959 -11.689 1.00 94.81 198 VAL A CA 1
ATOM 1497 C C . VAL A 1 198 ? -3.832 0.925 -12.587 1.00 94.81 198 VAL A C 1
ATOM 1499 O O . VAL A 1 198 ? -2.979 0.054 -12.429 1.00 94.81 198 VAL A O 1
ATOM 1502 N N . THR A 1 199 ? -3.744 1.883 -13.509 1.00 93.88 199 THR A N 1
ATOM 1503 C CA . THR A 1 199 ? -2.618 2.000 -14.440 1.00 93.88 199 THR A CA 1
ATOM 1504 C C . THR A 1 199 ? -1.675 3.111 -13.997 1.00 93.88 199 THR A C 1
ATOM 1506 O O . THR A 1 199 ? -2.096 4.249 -13.806 1.00 93.88 199 THR A O 1
ATOM 1509 N N . GLN A 1 200 ? -0.399 2.769 -13.851 1.00 91.94 200 GLN A N 1
ATOM 1510 C CA . GLN A 1 200 ? 0.712 3.670 -13.571 1.00 91.94 200 GLN A CA 1
ATOM 1511 C C . GLN A 1 200 ? 1.652 3.700 -14.763 1.00 91.94 200 GLN A C 1
ATOM 1513 O O . GLN A 1 200 ? 1.960 2.654 -15.332 1.00 91.94 200 GLN A O 1
ATOM 1518 N N . ILE A 1 201 ? 2.127 4.892 -15.107 1.00 91.12 201 ILE A N 1
ATOM 1519 C CA . ILE A 1 201 ? 3.137 5.094 -16.142 1.00 91.12 201 ILE A CA 1
ATOM 1520 C C . ILE A 1 201 ? 4.341 5.763 -15.499 1.00 91.12 201 ILE A C 1
ATOM 1522 O O . ILE A 1 201 ? 4.204 6.702 -14.716 1.00 91.12 201 ILE A O 1
ATOM 1526 N N . VAL A 1 202 ? 5.520 5.251 -15.827 1.00 89.62 202 VAL A N 1
ATOM 1527 C CA . VAL A 1 202 ? 6.803 5.692 -15.295 1.00 89.62 202 VAL A CA 1
ATOM 1528 C C . VAL A 1 202 ? 7.687 6.057 -16.480 1.00 89.62 202 VAL A C 1
ATOM 1530 O O . VAL A 1 202 ? 7.854 5.261 -17.401 1.00 89.62 202 VAL A O 1
ATOM 1533 N N . GLY A 1 203 ? 8.220 7.280 -16.478 1.00 89.06 203 GLY A N 1
ATOM 1534 C CA . GLY A 1 203 ? 9.110 7.783 -17.532 1.00 89.06 203 GLY A CA 1
ATOM 1535 C C . GLY A 1 203 ? 8.439 8.459 -18.724 1.00 89.06 203 GLY A C 1
ATOM 1536 O O . GLY A 1 203 ? 9.152 8.990 -19.571 1.00 89.06 203 GLY A O 1
ATOM 1537 N N . ALA A 1 204 ? 7.107 8.512 -18.776 1.00 93.25 204 ALA A N 1
ATOM 1538 C CA . ALA A 1 204 ? 6.374 9.244 -19.807 1.00 93.25 204 ALA A CA 1
ATOM 1539 C C . ALA A 1 204 ? 5.113 9.928 -19.260 1.00 93.25 204 ALA A C 1
ATOM 1541 O O . ALA A 1 204 ? 4.550 9.507 -18.248 1.00 93.25 204 ALA A O 1
ATOM 1542 N N . LYS A 1 205 ? 4.660 10.972 -19.955 1.00 93.06 205 LYS A N 1
ATOM 1543 C CA . LYS A 1 205 ? 3.371 11.641 -19.752 1.00 93.06 205 LYS A CA 1
ATOM 1544 C C . LYS A 1 205 ? 2.453 11.304 -20.918 1.00 93.06 205 LYS A C 1
ATOM 1546 O O . LYS A 1 205 ? 2.464 11.995 -21.928 1.00 93.06 205 LYS A O 1
ATOM 1551 N N . LEU A 1 206 ? 1.646 10.259 -20.757 1.00 92.56 206 LEU A N 1
ATOM 1552 C CA . LEU A 1 206 ? 0.658 9.882 -21.767 1.00 92.56 206 LEU A CA 1
ATOM 1553 C C . LEU A 1 206 ? -0.675 10.556 -21.456 1.00 92.56 206 LEU A C 1
ATOM 1555 O O . LEU A 1 206 ? -1.186 10.448 -20.340 1.00 92.56 206 LEU A O 1
ATOM 1559 N N . THR A 1 207 ? -1.275 11.199 -22.457 1.00 92.50 207 THR A N 1
ATOM 1560 C CA . THR A 1 207 ? -2.635 11.753 -22.314 1.00 92.50 207 THR A CA 1
ATOM 1561 C C . THR A 1 207 ? -3.673 10.633 -22.187 1.00 92.50 207 THR A C 1
ATOM 1563 O O . THR A 1 207 ? -4.635 10.742 -21.429 1.00 92.50 207 THR A O 1
ATOM 1566 N N . ASN A 1 208 ? -3.464 9.533 -22.915 1.00 93.50 208 ASN A N 1
ATOM 1567 C CA . ASN A 1 208 ? -4.260 8.319 -22.809 1.00 93.50 208 ASN A CA 1
ATOM 1568 C C . ASN A 1 208 ? -3.399 7.215 -22.175 1.00 93.50 208 ASN A C 1
ATOM 1570 O O . ASN A 1 208 ? -2.448 6.761 -22.812 1.00 93.50 208 ASN A O 1
ATOM 1574 N N . PRO A 1 209 ? -3.748 6.709 -20.978 1.00 90.94 209 PRO A N 1
ATOM 1575 C CA . PRO A 1 209 ? -2.944 5.702 -20.299 1.00 90.94 209 PRO A CA 1
ATOM 1576 C C . PRO A 1 209 ? -2.888 4.354 -21.026 1.00 90.94 209 PRO A C 1
ATOM 1578 O O . PRO A 1 209 ? -2.080 3.515 -20.646 1.00 90.94 209 PRO A O 1
ATOM 1581 N N . THR A 1 210 ? -3.716 4.140 -22.056 1.00 93.31 210 THR A N 1
ATOM 1582 C CA . THR A 1 210 ? -3.745 2.926 -22.896 1.00 93.31 210 THR A CA 1
ATOM 1583 C C . THR A 1 210 ? -3.042 3.086 -24.250 1.00 93.31 210 THR A C 1
ATOM 1585 O O . THR A 1 210 ? -2.961 2.117 -25.002 1.00 93.31 210 THR A O 1
ATOM 1588 N N . ALA A 1 211 ? -2.514 4.276 -24.568 1.00 95.31 211 ALA A N 1
ATOM 1589 C CA . ALA A 1 211 ? -1.770 4.521 -25.807 1.00 95.31 211 ALA A CA 1
ATOM 1590 C C . ALA A 1 211 ? -0.493 3.664 -25.901 1.00 95.31 211 ALA A C 1
ATOM 1592 O O . ALA A 1 211 ? -0.049 3.075 -24.918 1.00 95.31 211 ALA A O 1
ATOM 1593 N N . GLU A 1 212 ? 0.105 3.556 -27.084 1.00 94.19 212 GLU A N 1
ATOM 1594 C CA . GLU A 1 212 ? 1.398 2.880 -27.219 1.00 94.19 212 GLU A CA 1
ATOM 1595 C C . GLU A 1 212 ? 2.476 3.616 -26.407 1.00 94.19 212 GLU A C 1
ATOM 1597 O O . GLU A 1 212 ? 2.482 4.843 -26.365 1.00 94.19 212 GLU A O 1
ATOM 1602 N N . LEU A 1 213 ? 3.371 2.878 -25.740 1.00 92.62 213 LEU A N 1
ATOM 1603 C CA . LEU A 1 213 ? 4.489 3.507 -25.039 1.00 92.62 213 LEU A CA 1
ATOM 1604 C C . LEU A 1 213 ? 5.471 4.129 -26.039 1.00 92.62 213 LEU A C 1
ATOM 1606 O O . LEU A 1 213 ? 5.798 3.470 -27.033 1.00 92.62 213 LEU A O 1
ATOM 1610 N N . PRO A 1 214 ? 6.027 5.313 -25.729 1.00 93.44 214 PRO A N 1
ATOM 1611 C CA . PRO A 1 214 ? 7.143 5.883 -26.464 1.00 93.44 214 PRO A CA 1
ATOM 1612 C C . PRO A 1 214 ? 8.265 4.868 -26.664 1.00 93.44 214 PRO A C 1
ATOM 1614 O O . PRO A 1 214 ? 8.635 4.139 -25.740 1.00 93.44 214 PRO A O 1
ATOM 1617 N N . ASN A 1 215 ? 8.809 4.810 -27.874 1.00 91.38 215 ASN A N 1
ATOM 1618 C CA . ASN A 1 215 ? 9.876 3.880 -28.261 1.00 91.38 215 ASN A CA 1
ATOM 1619 C C . ASN A 1 215 ? 11.159 4.595 -28.713 1.00 91.38 215 ASN A C 1
ATOM 1621 O O . ASN A 1 215 ? 12.079 3.959 -29.219 1.00 91.38 215 ASN A O 1
ATOM 1625 N N . SER A 1 216 ? 11.220 5.913 -28.522 1.00 90.56 216 SER A N 1
ATOM 1626 C CA . SER A 1 216 ? 12.375 6.747 -28.831 1.00 90.56 216 SER A CA 1
ATOM 1627 C C . SER A 1 216 ? 12.663 7.692 -27.673 1.00 90.56 216 SER A C 1
ATOM 1629 O O . SER A 1 216 ? 11.746 8.240 -27.068 1.00 90.56 216 SER A O 1
ATOM 1631 N N . GLU A 1 217 ? 13.942 7.924 -27.388 1.00 90.31 217 GLU A N 1
ATOM 1632 C CA . GLU A 1 217 ? 14.382 8.915 -26.400 1.00 90.31 217 GLU A CA 1
ATOM 1633 C C . GLU A 1 217 ? 13.944 10.349 -26.735 1.00 90.31 217 GLU A C 1
ATOM 1635 O O . GLU A 1 217 ? 13.825 11.167 -25.832 1.00 90.31 217 GLU A O 1
ATOM 1640 N N . ASN A 1 218 ? 13.688 10.647 -28.014 1.00 91.88 218 ASN A N 1
ATOM 1641 C CA . ASN A 1 218 ? 13.308 11.980 -28.489 1.00 91.88 218 ASN A CA 1
ATOM 1642 C C . ASN A 1 218 ? 11.788 12.179 -28.566 1.00 91.88 218 ASN A C 1
ATOM 1644 O O . ASN A 1 218 ? 11.323 13.202 -29.071 1.00 91.88 218 ASN A O 1
ATOM 1648 N N . ASP A 1 219 ? 11.009 11.198 -28.113 1.00 94.31 219 ASP A N 1
ATOM 1649 C CA . ASP A 1 219 ? 9.559 11.304 -28.082 1.00 94.31 219 ASP A CA 1
ATOM 1650 C C . ASP A 1 219 ? 9.127 12.397 -27.078 1.00 94.31 219 ASP A C 1
ATOM 1652 O O . ASP A 1 219 ? 9.605 12.403 -25.938 1.00 94.31 219 ASP A O 1
ATOM 1656 N N . PRO A 1 220 ? 8.249 13.342 -27.471 1.00 94.94 220 PRO A N 1
ATOM 1657 C CA . PRO A 1 220 ? 7.839 14.453 -26.612 1.00 94.94 220 PRO A CA 1
ATOM 1658 C C . PRO A 1 220 ? 7.078 14.017 -25.351 1.00 94.94 220 PRO A C 1
ATOM 1660 O O . PRO A 1 220 ? 6.986 14.801 -24.404 1.00 94.94 220 PRO A O 1
ATOM 1663 N N . GLU A 1 221 ? 6.527 12.801 -25.318 1.00 94.75 221 GLU A N 1
ATOM 1664 C CA . GLU A 1 221 ? 5.868 12.260 -24.129 1.00 94.75 221 GLU A CA 1
ATOM 1665 C C . GLU A 1 221 ? 6.874 11.705 -23.110 1.00 94.75 221 GLU A C 1
ATOM 1667 O O . GLU A 1 221 ? 6.522 11.549 -21.938 1.00 94.75 221 GLU A O 1
ATOM 1672 N N . VAL A 1 222 ? 8.130 11.446 -23.496 1.00 93.75 222 VAL A N 1
ATOM 1673 C CA . VAL A 1 222 ? 9.173 10.975 -22.573 1.00 93.75 222 VAL A CA 1
ATOM 1674 C C . VAL A 1 222 ? 9.572 12.094 -21.619 1.00 93.75 222 VAL A C 1
ATOM 1676 O O . VAL A 1 222 ? 9.936 13.202 -22.015 1.00 93.75 222 VAL A O 1
ATOM 1679 N N . ILE A 1 223 ? 9.555 11.792 -20.322 1.00 90.81 223 ILE A N 1
ATOM 1680 C CA . ILE A 1 223 ? 10.009 12.738 -19.305 1.00 90.81 223 ILE A CA 1
ATOM 1681 C C . ILE A 1 223 ? 11.536 12.769 -19.327 1.00 90.81 223 ILE A C 1
ATOM 1683 O O . ILE A 1 223 ? 12.180 11.741 -19.137 1.00 90.81 223 ILE A O 1
ATOM 1687 N N . GLN A 1 224 ? 12.107 13.955 -19.519 1.00 89.62 224 GLN A N 1
ATOM 1688 C CA . GLN A 1 224 ? 13.550 14.183 -19.566 1.00 89.62 224 GLN A CA 1
ATOM 1689 C C . GLN A 1 224 ? 14.043 14.848 -18.272 1.00 89.62 224 GLN A C 1
ATOM 1691 O O . GLN A 1 224 ? 13.420 15.786 -17.771 1.00 89.62 224 GLN A O 1
ATOM 1696 N N . VAL A 1 225 ? 15.197 14.418 -17.764 1.00 83.00 225 VAL A N 1
ATOM 1697 C CA . VAL A 1 225 ? 15.958 15.064 -16.687 1.00 83.00 225 VAL A CA 1
ATOM 1698 C C . VAL A 1 225 ? 17.377 15.302 -17.181 1.00 83.00 225 VAL A C 1
ATOM 1700 O O . VAL A 1 225 ? 18.077 14.369 -17.562 1.00 83.00 225 VAL A O 1
ATOM 1703 N N . ASN A 1 226 ? 17.809 16.566 -17.192 1.00 84.62 226 ASN A N 1
ATOM 1704 C CA . ASN A 1 226 ? 19.123 16.973 -17.708 1.00 84.62 226 ASN A CA 1
ATOM 1705 C C . ASN A 1 226 ? 19.391 16.486 -19.148 1.00 84.62 226 ASN A C 1
ATOM 1707 O O . ASN A 1 226 ? 20.510 16.101 -19.481 1.00 84.62 226 ASN A O 1
ATOM 1711 N N . GLY A 1 227 ? 18.352 16.482 -19.992 1.00 82.25 227 GLY A N 1
ATOM 1712 C CA . GLY A 1 227 ? 18.443 16.052 -21.392 1.00 82.25 227 GLY A CA 1
ATOM 1713 C C . GLY A 1 227 ? 18.573 14.539 -21.596 1.00 82.25 227 GLY A C 1
ATOM 1714 O O . GLY A 1 227 ? 18.969 14.125 -22.680 1.00 82.25 227 GLY A O 1
ATOM 1715 N N . LYS A 1 228 ? 18.287 13.728 -20.569 1.00 81.00 228 LYS A N 1
ATOM 1716 C CA . LYS A 1 228 ? 18.217 12.262 -20.659 1.00 81.00 228 LYS A CA 1
ATOM 1717 C C . LYS A 1 228 ? 16.870 11.748 -20.143 1.00 81.00 228 LYS A C 1
ATOM 1719 O O . LYS A 1 228 ? 16.318 12.375 -19.236 1.00 81.00 228 LYS A O 1
ATOM 1724 N N . PRO A 1 229 ? 16.348 10.609 -20.633 1.00 82.44 229 PRO A N 1
ATOM 1725 C CA . PRO A 1 229 ? 15.107 10.047 -20.110 1.00 82.44 229 PRO A CA 1
ATOM 1726 C C . PRO A 1 229 ? 15.167 9.800 -18.592 1.00 82.44 229 PRO A C 1
ATOM 1728 O O . PRO A 1 229 ? 16.175 9.321 -18.073 1.00 82.44 229 PRO A O 1
ATOM 1731 N N . LEU A 1 230 ? 14.079 10.127 -17.887 1.00 76.25 230 LEU A N 1
ATOM 1732 C CA . LEU A 1 230 ? 13.978 10.143 -16.419 1.00 76.25 230 LEU A CA 1
ATOM 1733 C C . LEU A 1 230 ? 14.238 8.776 -15.779 1.00 76.25 230 LEU A C 1
ATOM 1735 O O . LEU A 1 230 ? 14.801 8.696 -14.689 1.00 76.25 230 LEU A O 1
ATOM 1739 N N . VAL A 1 231 ? 13.778 7.701 -16.412 1.00 63.97 231 VAL A N 1
ATOM 1740 C CA . VAL A 1 231 ? 13.826 6.372 -15.805 1.00 63.97 231 VAL A CA 1
ATOM 1741 C C . VAL A 1 231 ? 15.142 5.727 -16.151 1.00 63.97 231 VAL A C 1
ATOM 1743 O O . VAL A 1 231 ? 15.321 5.209 -17.250 1.00 63.97 231 VAL A O 1
ATOM 1746 N N . VAL A 1 232 ? 16.036 5.753 -15.174 1.00 67.81 232 VAL A N 1
ATOM 1747 C CA . VAL A 1 232 ? 17.298 5.035 -15.210 1.00 67.81 232 VAL A CA 1
ATOM 1748 C C . VAL A 1 232 ? 17.166 3.831 -14.300 1.00 67.81 232 VAL A C 1
ATOM 1750 O O . VAL A 1 232 ? 17.067 3.971 -13.081 1.00 67.81 232 VAL A O 1
ATOM 1753 N N . THR A 1 233 ? 17.141 2.642 -14.892 1.00 79.19 233 THR A N 1
ATOM 1754 C CA . THR A 1 233 ? 17.438 1.433 -14.127 1.00 79.19 233 THR A CA 1
ATOM 1755 C C . THR A 1 233 ? 18.930 1.186 -14.233 1.00 79.19 233 THR A C 1
ATOM 1757 O O . THR A 1 233 ? 19.438 0.946 -15.330 1.00 79.19 233 THR A O 1
ATOM 1760 N N . HIS A 1 234 ? 19.633 1.265 -13.109 1.00 84.81 234 HIS A N 1
ATOM 1761 C CA . HIS A 1 234 ? 21.041 0.907 -13.059 1.00 84.81 234 HIS A CA 1
ATOM 1762 C C . HIS A 1 234 ? 21.140 -0.613 -13.046 1.00 84.81 234 HIS A C 1
ATOM 1764 O O . HIS A 1 234 ? 20.651 -1.274 -12.130 1.00 84.81 234 HIS A O 1
ATOM 1770 N N . ALA A 1 235 ? 21.744 -1.163 -14.088 1.00 83.44 235 ALA A N 1
ATOM 1771 C CA . ALA A 1 235 ? 21.991 -2.578 -14.249 1.00 83.44 235 ALA A CA 1
ATOM 1772 C C . ALA A 1 235 ? 23.482 -2.867 -14.050 1.00 83.44 235 ALA A C 1
ATOM 1774 O O . ALA A 1 235 ? 24.334 -2.271 -14.708 1.00 83.44 235 ALA A O 1
ATOM 1775 N N . VAL A 1 236 ? 23.799 -3.818 -13.177 1.00 83.62 236 VAL A N 1
ATOM 1776 C CA . VAL A 1 236 ? 25.151 -4.369 -13.036 1.00 83.62 236 VAL A CA 1
ATOM 1777 C C . VAL A 1 236 ? 25.146 -5.780 -13.602 1.00 83.62 236 VAL A C 1
ATOM 1779 O O . VAL A 1 236 ? 24.470 -6.670 -13.078 1.00 83.62 236 VAL A O 1
ATOM 1782 N N . LEU A 1 237 ? 25.884 -5.973 -14.692 1.00 81.62 237 LEU A N 1
ATOM 1783 C CA . LEU A 1 237 ? 26.095 -7.265 -15.338 1.00 81.62 237 LEU A CA 1
ATOM 1784 C C . LEU A 1 237 ? 27.347 -7.921 -14.746 1.00 81.62 237 LEU A C 1
ATOM 1786 O O . LEU A 1 237 ? 28.475 -7.526 -15.047 1.00 81.62 237 LEU A O 1
ATOM 1790 N N . ASN A 1 238 ? 27.147 -8.950 -13.930 1.00 79.88 238 ASN A N 1
ATOM 1791 C CA . ASN A 1 238 ? 28.219 -9.750 -13.345 1.00 79.88 238 ASN A CA 1
ATOM 1792 C C . ASN A 1 238 ? 28.681 -10.806 -14.364 1.00 79.88 238 ASN A C 1
ATOM 1794 O O . ASN A 1 238 ? 28.173 -11.930 -14.391 1.00 79.88 238 ASN A O 1
ATOM 1798 N N . LEU A 1 239 ? 29.611 -10.436 -15.247 1.00 78.69 239 LEU A N 1
ATOM 1799 C CA . LEU A 1 239 ? 30.163 -11.343 -16.258 1.00 78.69 239 LEU A CA 1
ATOM 1800 C C . LEU A 1 239 ? 31.402 -12.095 -15.737 1.00 78.69 239 LEU A C 1
ATOM 1802 O O . LEU A 1 239 ? 32.115 -11.595 -14.860 1.00 78.69 239 LEU A O 1
ATOM 1806 N N . PRO A 1 240 ? 31.702 -13.290 -16.284 1.00 77.25 240 PRO A N 1
ATOM 1807 C CA . PRO A 1 240 ? 32.960 -13.972 -16.007 1.00 77.25 240 PRO A CA 1
ATOM 1808 C C . PRO A 1 240 ? 34.169 -13.149 -16.487 1.00 77.25 240 PRO A C 1
ATOM 1810 O O . PRO A 1 240 ? 34.083 -12.335 -17.408 1.00 77.25 240 PRO A O 1
ATOM 1813 N N . PHE A 1 241 ? 35.319 -13.389 -15.856 1.00 72.44 241 PHE A N 1
ATOM 1814 C CA . PHE A 1 241 ? 36.594 -12.753 -16.197 1.00 72.44 241 PHE A CA 1
ATOM 1815 C C . PHE A 1 241 ? 36.912 -12.886 -17.705 1.00 72.44 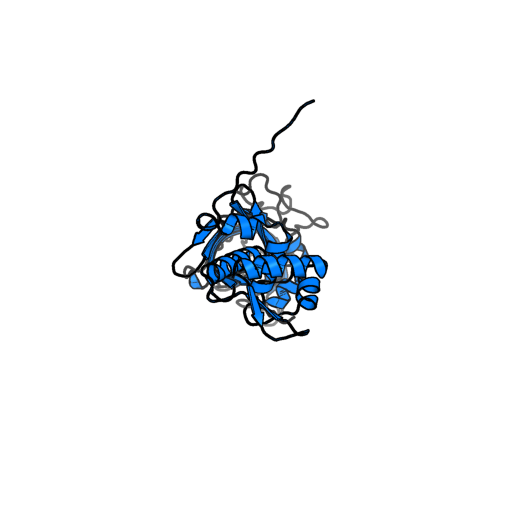241 PHE A C 1
ATOM 1817 O O . PHE A 1 24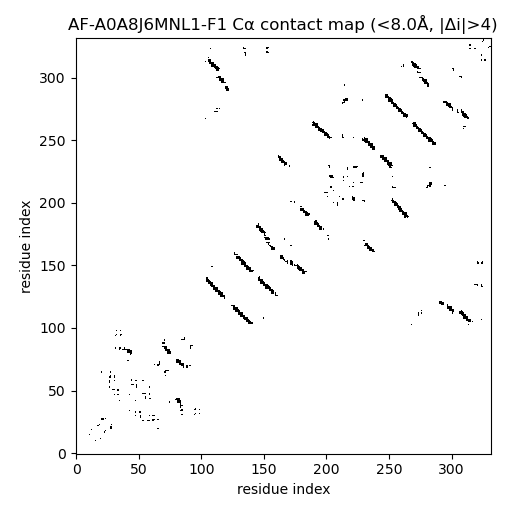1 ? 36.711 -13.970 -18.260 1.00 72.44 241 PHE A O 1
ATOM 1824 N N . PRO A 1 242 ? 37.435 -11.831 -18.371 1.00 79.06 242 PRO A N 1
ATOM 1825 C CA . PRO A 1 242 ? 37.984 -10.589 -17.800 1.00 79.06 242 PRO A CA 1
ATOM 1826 C C . PRO A 1 242 ? 37.006 -9.418 -17.618 1.00 79.06 242 PRO A C 1
ATOM 1828 O O . PRO A 1 242 ? 37.380 -8.422 -17.008 1.00 79.06 242 PRO A O 1
ATOM 1831 N N . LEU A 1 243 ? 35.768 -9.508 -18.108 1.00 75.06 243 LEU A N 1
ATOM 1832 C CA . LEU A 1 243 ? 34.825 -8.379 -18.169 1.00 75.06 243 LEU A CA 1
ATOM 1833 C C . LEU A 1 243 ? 33.985 -8.228 -16.889 1.00 75.06 243 LEU A C 1
ATOM 1835 O O . LEU A 1 243 ? 32.767 -8.096 -16.957 1.00 75.06 243 LEU A O 1
ATOM 1839 N N . LYS A 1 244 ? 34.623 -8.300 -15.717 1.00 78.19 244 LYS A N 1
ATOM 1840 C CA . LYS A 1 244 ? 33.923 -8.277 -14.426 1.00 78.19 244 LYS A CA 1
ATOM 1841 C C . LYS A 1 244 ? 33.148 -6.956 -14.237 1.00 78.19 244 LYS A C 1
ATOM 1843 O O . LYS A 1 244 ? 33.705 -5.889 -14.466 1.00 78.19 244 LYS A O 1
ATOM 1848 N N . ASP A 1 245 ? 31.897 -7.070 -13.792 1.00 81.00 245 ASP A N 1
ATOM 1849 C CA . ASP A 1 245 ? 30.987 -5.999 -13.352 1.00 81.00 245 ASP A CA 1
ATOM 1850 C C . ASP A 1 245 ? 30.837 -4.825 -14.341 1.00 81.00 245 ASP A C 1
ATOM 1852 O O . ASP A 1 245 ? 31.364 -3.728 -14.144 1.00 81.00 245 ASP A O 1
ATOM 1856 N N . ILE A 1 246 ? 30.068 -5.037 -15.414 1.00 84.75 246 ILE A N 1
ATOM 1857 C CA . ILE A 1 246 ? 29.723 -3.957 -16.348 1.00 84.75 246 ILE A CA 1
ATOM 1858 C C . ILE A 1 246 ? 28.514 -3.187 -15.811 1.00 84.75 246 ILE A C 1
ATOM 1860 O O . ILE A 1 246 ? 27.425 -3.746 -15.677 1.00 84.75 246 ILE A O 1
ATOM 1864 N N . ASN A 1 247 ? 28.701 -1.892 -15.558 1.00 87.38 247 ASN A N 1
ATOM 1865 C CA . ASN A 1 247 ? 27.624 -0.970 -15.204 1.00 87.38 247 ASN A CA 1
ATOM 1866 C C . ASN A 1 247 ? 26.954 -0.437 -16.475 1.00 87.38 247 ASN A C 1
ATOM 1868 O O . ASN A 1 247 ? 27.624 0.121 -17.348 1.00 87.38 247 ASN A O 1
ATOM 1872 N N . VAL A 1 248 ? 25.639 -0.601 -16.571 1.00 87.00 248 VAL A N 1
ATOM 1873 C CA . VAL A 1 248 ? 24.818 -0.137 -17.691 1.00 87.00 248 VAL A CA 1
ATOM 1874 C C . VAL A 1 248 ? 23.616 0.606 -17.138 1.00 87.00 248 VAL A C 1
ATOM 1876 O O . VAL A 1 248 ? 22.887 0.086 -16.301 1.00 87.00 248 VAL A O 1
ATOM 1879 N N . ASP A 1 249 ? 23.370 1.799 -17.654 1.00 87.12 249 ASP A N 1
ATOM 1880 C CA . ASP A 1 249 ? 22.129 2.516 -17.403 1.00 87.12 249 ASP A CA 1
ATOM 1881 C C . ASP A 1 249 ? 21.138 2.116 -18.487 1.00 87.12 249 ASP A C 1
ATOM 1883 O O . ASP A 1 249 ? 21.456 2.198 -19.677 1.00 87.12 249 ASP A O 1
ATOM 1887 N N . LEU A 1 250 ? 19.954 1.670 -18.079 1.00 86.00 250 LEU A N 1
ATOM 1888 C CA . LEU A 1 250 ? 18.843 1.369 -18.974 1.00 86.00 250 LEU A CA 1
ATOM 1889 C C . LEU A 1 250 ? 17.827 2.506 -18.894 1.00 86.00 250 LEU A C 1
ATOM 1891 O O . LEU A 1 250 ? 17.291 2.775 -17.817 1.00 86.00 250 LEU A O 1
ATOM 1895 N N . TYR A 1 251 ? 17.543 3.132 -20.034 1.00 88.19 251 TYR A N 1
ATOM 1896 C CA . TYR A 1 251 ? 16.536 4.181 -20.159 1.00 88.19 251 TYR A CA 1
ATOM 1897 C C . TYR A 1 251 ? 15.239 3.572 -20.680 1.00 88.19 251 TYR A C 1
ATOM 1899 O O . TYR A 1 251 ? 15.225 3.072 -21.803 1.00 88.19 251 TYR A O 1
ATOM 1907 N N . ALA A 1 252 ? 14.153 3.575 -19.904 1.00 88.69 252 ALA A N 1
ATOM 1908 C CA . ALA A 1 252 ? 12.917 2.894 -20.306 1.00 88.69 252 ALA A CA 1
ATOM 1909 C C . ALA A 1 252 ? 11.639 3.613 -19.866 1.00 88.69 252 ALA A C 1
ATOM 1911 O O . ALA A 1 252 ? 11.574 4.174 -18.784 1.00 88.69 252 ALA A O 1
ATOM 1912 N N . VAL A 1 253 ? 10.582 3.530 -20.666 1.00 89.50 253 VAL A N 1
ATOM 1913 C CA . VAL A 1 253 ? 9.221 3.845 -20.219 1.00 89.50 253 VAL A CA 1
ATOM 1914 C C . VAL A 1 253 ? 8.553 2.551 -19.788 1.00 89.50 253 VAL A C 1
ATOM 1916 O O . VAL A 1 253 ? 8.651 1.537 -20.481 1.00 89.50 253 VAL A O 1
ATOM 1919 N N . GLN A 1 254 ? 7.851 2.581 -18.663 1.00 89.81 254 GLN A N 1
ATOM 1920 C CA . GLN A 1 254 ? 7.113 1.431 -18.158 1.00 89.81 254 GLN A CA 1
ATOM 1921 C C . GLN A 1 254 ? 5.664 1.811 -17.885 1.00 89.81 254 GLN A C 1
ATOM 1923 O O . GLN A 1 254 ? 5.384 2.874 -17.330 1.00 89.81 254 GLN A O 1
ATOM 1928 N N . ARG A 1 255 ? 4.746 0.906 -18.219 1.00 91.44 255 ARG A N 1
ATOM 1929 C CA . ARG A 1 255 ? 3.360 0.944 -17.763 1.00 91.44 255 ARG A CA 1
ATOM 1930 C C . ARG A 1 255 ? 3.059 -0.320 -16.975 1.00 91.44 255 ARG A C 1
ATOM 1932 O O . ARG A 1 255 ? 3.345 -1.421 -17.434 1.00 91.44 255 ARG A O 1
ATOM 1939 N N . SER A 1 256 ? 2.485 -0.153 -15.791 1.00 90.81 256 SER A N 1
ATOM 1940 C CA . SER A 1 256 ? 1.984 -1.247 -14.958 1.00 90.81 256 SER A CA 1
ATOM 1941 C C . SER A 1 256 ? 0.507 -1.019 -14.686 1.00 90.81 256 SER A C 1
ATOM 1943 O O . SER A 1 256 ? 0.113 0.048 -14.213 1.00 90.81 256 SER A O 1
ATOM 1945 N N . THR A 1 257 ? -0.303 -2.029 -14.968 1.00 93.44 257 THR A N 1
ATOM 1946 C CA . THR A 1 257 ? -1.706 -2.090 -14.576 1.00 93.44 257 THR A CA 1
ATOM 1947 C C . THR A 1 257 ? -1.856 -3.170 -13.522 1.00 93.44 257 THR A C 1
ATOM 1949 O O . THR A 1 257 ? -1.663 -4.349 -13.813 1.00 93.44 257 THR A O 1
ATOM 1952 N N . ASN A 1 258 ? -2.211 -2.771 -12.302 1.00 94.06 258 ASN A N 1
ATOM 1953 C CA . ASN A 1 258 ? -2.357 -3.694 -11.183 1.00 94.06 258 ASN A CA 1
ATOM 1954 C C . ASN A 1 258 ? -3.738 -3.607 -10.521 1.00 94.06 258 ASN A C 1
ATOM 1956 O O . ASN A 1 258 ? -4.324 -2.531 -10.395 1.00 94.06 258 ASN A O 1
ATOM 1960 N N . SER A 1 259 ? -4.228 -4.737 -10.027 1.00 95.88 259 SER A N 1
ATOM 1961 C CA . SER A 1 259 ? -5.403 -4.869 -9.155 1.00 95.88 259 SER A CA 1
ATOM 1962 C C . SER A 1 259 ? -5.116 -5.894 -8.073 1.00 95.88 259 SER A C 1
ATOM 1964 O O . SER A 1 259 ? -4.217 -6.719 -8.217 1.00 95.88 259 SER A O 1
ATOM 1966 N N . TYR A 1 260 ? -5.850 -5.853 -6.968 1.00 96.25 260 TYR A N 1
ATOM 1967 C CA . TYR A 1 260 ? -5.657 -6.833 -5.905 1.00 96.25 260 TYR A CA 1
ATOM 1968 C C . TYR A 1 260 ? -6.942 -7.120 -5.140 1.00 96.25 260 TYR A C 1
ATOM 1970 O O . TYR A 1 260 ? -7.861 -6.294 -5.089 1.00 96.25 260 TYR A O 1
ATOM 1978 N N . ASN A 1 261 ? -6.952 -8.290 -4.505 1.00 96.06 261 ASN A N 1
ATOM 1979 C CA . ASN A 1 261 ? -7.921 -8.675 -3.484 1.00 96.06 261 ASN A CA 1
ATOM 1980 C C . ASN A 1 261 ? -7.149 -9.073 -2.226 1.00 96.06 261 ASN A C 1
ATOM 1982 O O . ASN A 1 261 ? -6.168 -9.811 -2.330 1.00 96.06 261 ASN A O 1
ATOM 1986 N N . ALA A 1 262 ? -7.586 -8.608 -1.059 1.00 94.81 262 ALA A N 1
ATOM 1987 C CA . ALA A 1 262 ? -6.963 -8.931 0.221 1.00 94.81 262 ALA A CA 1
ATOM 1988 C C . ALA A 1 262 ? -8.015 -9.144 1.309 1.00 94.81 262 ALA A C 1
ATOM 1990 O O . ALA A 1 262 ? -9.090 -8.555 1.259 1.00 94.81 262 ALA A O 1
ATOM 1991 N N . VAL A 1 263 ? -7.710 -9.982 2.295 1.00 94.50 263 VAL A N 1
ATOM 1992 C CA . VAL A 1 263 ? -8.596 -10.285 3.424 1.00 94.50 263 VAL A CA 1
ATOM 1993 C C . VAL A 1 263 ? -7.977 -9.749 4.707 1.00 94.50 263 VAL A C 1
ATOM 1995 O O . VAL A 1 263 ? -6.801 -9.996 4.977 1.00 94.50 263 VAL A O 1
ATOM 1998 N N . LEU A 1 264 ? -8.773 -9.013 5.485 1.00 90.25 264 LEU A N 1
ATOM 1999 C CA . LEU A 1 264 ? -8.392 -8.481 6.789 1.00 90.25 264 LEU A CA 1
ATOM 2000 C C . LEU A 1 264 ? -8.437 -9.617 7.803 1.00 90.25 264 LEU A C 1
ATOM 2002 O O . LEU A 1 264 ? -9.513 -10.143 8.099 1.00 90.25 264 LEU A O 1
ATOM 2006 N N . ASN A 1 265 ? -7.277 -9.989 8.328 1.00 84.38 265 ASN A N 1
ATOM 2007 C CA . ASN A 1 265 ? -7.165 -11.026 9.339 1.00 84.38 265 ASN A CA 1
ATOM 2008 C C . ASN A 1 265 ? -7.449 -10.474 10.752 1.00 84.38 265 ASN A C 1
ATOM 2010 O O . ASN A 1 265 ? -7.590 -9.270 10.972 1.00 84.38 265 ASN A O 1
ATOM 2014 N N . ALA A 1 266 ? -7.506 -11.373 11.738 1.00 80.12 266 ALA A N 1
ATOM 2015 C CA . ALA A 1 266 ? -7.768 -11.024 13.137 1.00 80.12 266 ALA A CA 1
ATOM 2016 C C . ALA A 1 266 ? -6.700 -10.109 13.772 1.00 80.12 266 ALA A C 1
ATOM 2018 O O . ALA A 1 266 ? -6.979 -9.461 14.779 1.00 80.12 266 ALA A O 1
ATOM 2019 N N . ASN A 1 267 ? -5.501 -10.032 13.186 1.00 79.88 267 ASN A N 1
ATOM 2020 C CA . ASN A 1 267 ? -4.413 -9.168 13.649 1.00 79.88 267 ASN A CA 1
ATOM 2021 C C . ASN A 1 267 ? -4.499 -7.750 13.059 1.00 79.88 267 ASN A C 1
ATOM 2023 O O . ASN A 1 267 ? -3.656 -6.910 13.364 1.00 79.88 267 ASN A O 1
ATOM 2027 N N . GLY A 1 268 ? -5.507 -7.470 12.225 1.00 79.50 268 GLY A N 1
ATOM 2028 C CA . GLY A 1 268 ? -5.661 -6.178 11.560 1.00 79.50 268 GLY A CA 1
ATOM 2029 C C . GLY A 1 268 ? -4.742 -5.991 10.351 1.00 79.50 268 GLY A C 1
ATOM 2030 O O . GLY A 1 268 ? -4.565 -4.863 9.896 1.00 79.50 268 GLY A O 1
ATOM 2031 N N . GLU A 1 269 ? -4.164 -7.071 9.824 1.00 85.31 269 GLU A N 1
ATOM 2032 C CA . GLU A 1 269 ? -3.368 -7.051 8.596 1.00 85.31 269 GLU A CA 1
ATOM 2033 C C . GLU A 1 269 ? -4.222 -7.515 7.417 1.00 85.31 269 GLU A C 1
ATOM 2035 O O . GLU A 1 269 ? -5.026 -8.442 7.545 1.00 85.31 269 GLU A O 1
ATOM 2040 N N . LEU A 1 270 ? -4.030 -6.907 6.249 1.00 89.25 270 LEU A N 1
ATOM 2041 C CA . LEU A 1 270 ? -4.665 -7.373 5.017 1.00 89.25 270 LEU A CA 1
ATOM 2042 C C . LEU A 1 270 ? -3.655 -8.192 4.231 1.00 89.25 270 LEU A C 1
ATOM 2044 O O . LEU A 1 270 ? -2.569 -7.702 3.945 1.00 89.25 270 LEU A O 1
ATOM 2048 N N . HIS A 1 271 ? -4.020 -9.403 3.829 1.00 92.25 271 HIS A N 1
ATOM 2049 C CA . HIS A 1 271 ? -3.175 -10.228 2.966 1.00 92.25 271 HIS A CA 1
ATOM 2050 C C . HIS A 1 271 ? -3.980 -10.784 1.805 1.00 92.25 271 HIS A C 1
ATOM 2052 O O . HIS A 1 271 ? -5.148 -11.140 1.962 1.00 92.25 271 HIS A O 1
ATOM 2058 N N . GLY A 1 272 ? -3.363 -10.884 0.637 1.00 93.75 272 GLY A N 1
ATOM 2059 C CA . GLY A 1 272 ? -4.000 -11.518 -0.505 1.00 93.75 272 GLY A CA 1
ATOM 2060 C C . GLY A 1 272 ? -3.133 -11.530 -1.744 1.00 93.75 272 GLY A C 1
ATOM 2061 O O . GLY A 1 272 ? -1.913 -11.651 -1.654 1.00 93.75 272 GLY A O 1
ATOM 2062 N N . PHE A 1 273 ? -3.778 -11.414 -2.900 1.00 93.38 273 PHE A N 1
ATOM 2063 C CA . PHE A 1 273 ? -3.143 -11.607 -4.196 1.00 93.38 273 PHE A CA 1
ATOM 2064 C C . PHE A 1 273 ? -3.244 -10.352 -5.048 1.00 93.38 273 PHE A C 1
ATOM 2066 O O . PHE A 1 273 ? -4.292 -9.699 -5.105 1.00 93.38 273 PHE A O 1
ATOM 2073 N N . ILE A 1 274 ? -2.150 -10.049 -5.737 1.00 93.31 274 ILE A N 1
ATOM 2074 C CA . ILE A 1 274 ? -2.069 -8.970 -6.714 1.00 93.31 274 ILE A CA 1
ATOM 2075 C C . ILE A 1 274 ? -2.050 -9.570 -8.115 1.00 93.31 274 ILE A C 1
ATOM 2077 O O . ILE A 1 274 ? -1.355 -10.547 -8.379 1.00 93.31 274 ILE A O 1
ATOM 2081 N N . LYS A 1 275 ? -2.822 -8.981 -9.020 1.00 93.06 275 LYS A N 1
ATOM 2082 C CA . LYS A 1 275 ? -2.694 -9.162 -10.459 1.00 93.06 275 LYS A CA 1
ATOM 2083 C C . LYS A 1 275 ? -1.925 -7.968 -10.996 1.00 93.06 275 LYS A C 1
ATOM 2085 O O . LYS A 1 275 ? -2.303 -6.832 -10.717 1.00 93.06 275 LYS A O 1
ATOM 2090 N N . ASP A 1 276 ? -0.877 -8.218 -11.762 1.00 89.62 276 ASP A N 1
ATOM 2091 C CA . ASP A 1 276 ? -0.077 -7.169 -12.387 1.00 89.62 276 ASP A CA 1
ATOM 2092 C C . ASP A 1 276 ? 0.153 -7.494 -13.857 1.00 89.62 276 ASP A C 1
ATOM 2094 O O . ASP A 1 276 ? 0.421 -8.630 -14.246 1.00 89.62 276 ASP A O 1
ATOM 2098 N N . THR A 1 277 ? 0.021 -6.479 -14.694 1.00 89.31 277 THR A N 1
ATOM 2099 C CA . THR A 1 277 ? 0.406 -6.535 -16.097 1.00 89.31 277 THR A CA 1
ATOM 2100 C C . THR A 1 277 ? 1.337 -5.374 -16.343 1.00 89.31 277 THR A C 1
ATOM 2102 O O . THR A 1 277 ? 0.932 -4.217 -16.260 1.00 89.31 277 THR A O 1
ATOM 2105 N N . THR A 1 278 ? 2.588 -5.701 -16.638 1.00 87.88 278 THR A N 1
ATOM 2106 C CA . THR A 1 278 ? 3.622 -4.712 -16.893 1.00 87.88 278 THR A CA 1
ATOM 2107 C C . THR A 1 278 ? 4.082 -4.822 -18.340 1.00 87.88 278 THR A C 1
ATOM 2109 O O . THR A 1 278 ? 4.316 -5.904 -18.876 1.00 87.88 278 THR A O 1
ATOM 2112 N N . GLU A 1 279 ? 4.246 -3.677 -18.976 1.00 87.00 279 GLU A N 1
ATOM 2113 C CA . GLU A 1 279 ? 4.918 -3.551 -20.258 1.00 87.00 279 GLU A CA 1
ATOM 2114 C C . GLU A 1 279 ? 5.976 -2.460 -20.168 1.00 87.00 279 GLU A C 1
ATOM 2116 O O . GLU A 1 279 ? 5.862 -1.492 -19.412 1.00 87.00 279 GLU A O 1
ATOM 2121 N N . GLN A 1 280 ? 7.034 -2.651 -20.941 1.00 87.38 280 GLN A N 1
ATOM 2122 C CA . GLN A 1 280 ? 8.191 -1.783 -20.930 1.00 87.38 280 GLN A CA 1
ATOM 2123 C C . GLN A 1 280 ? 8.650 -1.527 -22.360 1.00 87.38 280 GLN A C 1
ATOM 2125 O O . GLN A 1 280 ? 8.711 -2.443 -23.187 1.00 87.38 280 GLN A O 1
ATOM 2130 N N . SER A 1 281 ? 9.003 -0.276 -22.620 1.00 87.81 281 SER A N 1
ATOM 2131 C CA . SER A 1 281 ? 9.641 0.183 -23.843 1.00 87.81 281 SER A CA 1
ATOM 2132 C C . SER A 1 281 ? 11.003 0.758 -23.486 1.00 87.81 281 SER A C 1
ATOM 2134 O O . SER A 1 281 ? 11.094 1.740 -22.752 1.00 87.81 281 SER A O 1
ATOM 2136 N N . VAL A 1 282 ? 12.077 0.116 -23.939 1.00 87.50 282 VAL A N 1
ATOM 2137 C CA . VAL A 1 282 ? 13.431 0.602 -23.672 1.00 87.50 282 VAL A CA 1
ATOM 2138 C C . VAL A 1 282 ? 13.828 1.587 -24.757 1.00 87.50 282 VAL A C 1
ATOM 2140 O O . VAL A 1 282 ? 13.804 1.263 -25.939 1.00 87.50 282 VAL A O 1
ATOM 2143 N N . LEU A 1 283 ? 14.197 2.785 -24.328 1.00 87.56 283 LEU A N 1
ATOM 2144 C CA . LEU A 1 283 ? 14.549 3.913 -25.179 1.00 87.56 283 LEU A CA 1
ATOM 2145 C C . LEU A 1 283 ? 16.030 3.895 -25.568 1.00 87.56 283 LEU A C 1
ATOM 2147 O O . LEU A 1 283 ? 16.389 4.380 -26.636 1.00 87.56 283 LEU A O 1
ATOM 2151 N N . GLY A 1 284 ? 16.889 3.343 -24.704 1.00 87.00 284 GLY A N 1
ATOM 2152 C CA . GLY A 1 284 ? 18.329 3.290 -24.937 1.00 87.00 284 GLY A CA 1
ATOM 2153 C C . GLY A 1 284 ? 19.125 2.790 -23.734 1.00 87.00 284 GLY A C 1
ATOM 2154 O O . GLY A 1 284 ? 18.565 2.438 -22.692 1.00 87.00 284 GLY A O 1
ATOM 2155 N N . THR A 1 285 ? 20.450 2.776 -23.882 1.00 87.19 285 THR A N 1
ATOM 2156 C CA . THR A 1 285 ? 21.402 2.323 -22.858 1.00 87.19 285 THR A CA 1
ATOM 2157 C C . THR A 1 285 ? 22.647 3.211 -22.820 1.00 87.19 285 THR A C 1
ATOM 2159 O O . THR A 1 285 ? 23.020 3.788 -23.840 1.00 87.19 285 THR A O 1
ATOM 2162 N N . SER A 1 286 ? 23.334 3.317 -21.673 1.00 86.81 286 SER A N 1
ATOM 2163 C CA . SER A 1 286 ? 24.583 4.107 -21.585 1.00 86.81 286 SER A CA 1
ATOM 2164 C C . SER A 1 286 ? 25.763 3.506 -22.355 1.00 86.81 286 SER A C 1
ATOM 2166 O O . SER A 1 286 ? 26.697 4.228 -22.700 1.00 86.81 286 SER A O 1
ATOM 2168 N N . LEU A 1 287 ? 25.725 2.202 -22.639 1.00 83.19 287 LEU A N 1
ATOM 2169 C CA . LEU A 1 287 ? 26.699 1.520 -23.487 1.00 83.19 287 LEU A CA 1
ATOM 2170 C C . LEU A 1 287 ? 26.048 1.111 -24.812 1.00 83.19 287 LEU A C 1
ATOM 2172 O O . LEU A 1 287 ? 24.931 0.595 -24.787 1.00 83.19 287 LEU A O 1
ATOM 2176 N N . PRO A 1 288 ? 26.725 1.275 -25.961 1.00 76.12 288 PRO A N 1
ATOM 2177 C CA . PRO A 1 288 ? 26.227 0.798 -27.243 1.00 76.12 288 PRO A CA 1
ATOM 2178 C C . PRO A 1 288 ? 26.358 -0.728 -27.293 1.00 76.12 288 PRO A C 1
ATOM 2180 O O . PRO A 1 288 ? 27.387 -1.253 -27.712 1.00 76.12 288 PRO A O 1
ATOM 2183 N N . ILE A 1 289 ? 25.340 -1.453 -26.823 1.00 70.38 289 ILE A N 1
ATOM 2184 C CA . ILE A 1 289 ? 25.308 -2.919 -26.869 1.00 70.38 289 ILE A CA 1
ATOM 2185 C C . ILE A 1 289 ? 24.550 -3.329 -28.147 1.00 70.38 289 ILE A C 1
ATOM 2187 O O . ILE A 1 289 ? 23.321 -3.267 -28.158 1.00 70.38 289 ILE A O 1
ATOM 2191 N N . PRO A 1 290 ? 25.232 -3.758 -29.231 1.00 56.88 290 PRO A N 1
ATOM 2192 C CA . PRO A 1 290 ? 24.630 -3.883 -30.569 1.00 56.88 290 PRO A CA 1
ATOM 2193 C C . PRO A 1 290 ? 23.564 -4.984 -30.712 1.00 56.88 290 PRO A C 1
ATOM 2195 O O . PRO A 1 290 ? 22.929 -5.089 -31.757 1.00 56.88 290 PRO A O 1
ATOM 2198 N N . SER A 1 291 ? 23.379 -5.821 -29.686 1.00 52.78 291 SER A N 1
ATOM 2199 C CA . SER A 1 291 ? 22.624 -7.081 -29.770 1.00 52.78 291 SER A CA 1
ATOM 2200 C C . SER A 1 291 ? 21.377 -7.131 -28.889 1.00 52.78 291 SER A C 1
ATOM 2202 O O . SER A 1 291 ? 20.682 -8.148 -28.879 1.00 52.78 291 SER A O 1
ATOM 2204 N N . VAL A 1 292 ? 21.082 -6.074 -28.129 1.00 58.50 292 VAL A N 1
ATOM 2205 C CA . VAL A 1 292 ? 19.948 -6.097 -27.201 1.00 58.50 292 VAL A CA 1
ATOM 2206 C C . VAL A 1 292 ? 18.728 -5.525 -27.909 1.00 58.50 292 VAL A C 1
ATOM 2208 O O . VAL A 1 292 ? 18.479 -4.323 -27.902 1.00 58.50 292 VAL A O 1
ATOM 2211 N N . ASN A 1 293 ? 17.962 -6.400 -28.559 1.00 58.94 293 ASN A N 1
ATOM 2212 C CA . ASN A 1 293 ? 16.631 -6.040 -29.034 1.00 58.94 293 ASN A CA 1
ATOM 2213 C C . ASN A 1 293 ? 15.711 -5.916 -27.811 1.00 58.94 293 ASN A C 1
ATOM 2215 O O . ASN A 1 293 ? 15.124 -6.896 -27.356 1.00 58.94 293 ASN A O 1
ATOM 2219 N N . LEU A 1 294 ? 15.680 -4.717 -27.232 1.00 62.44 294 LEU A N 1
ATOM 2220 C CA . LEU A 1 294 ? 14.928 -4.382 -26.021 1.00 62.44 294 LEU A CA 1
ATOM 2221 C C . LEU A 1 294 ? 13.489 -3.935 -26.320 1.00 62.44 294 LEU A C 1
ATOM 2223 O O . LEU A 1 294 ? 12.764 -3.508 -25.419 1.00 62.44 294 LEU A O 1
ATOM 2227 N N . ASN A 1 295 ? 13.070 -4.016 -27.583 1.00 59.53 295 ASN A N 1
ATOM 2228 C CA . ASN A 1 295 ? 11.767 -3.536 -28.001 1.00 59.53 295 ASN A CA 1
ATOM 2229 C C . ASN A 1 295 ? 10.669 -4.471 -27.490 1.00 59.53 295 ASN A C 1
ATOM 2231 O O . ASN A 1 295 ? 10.588 -5.629 -27.897 1.00 59.53 295 ASN A O 1
ATOM 2235 N N . LYS A 1 296 ? 9.812 -3.918 -26.621 1.00 66.56 296 LYS A N 1
ATOM 2236 C CA . LYS A 1 296 ? 8.598 -4.525 -26.054 1.00 66.56 296 LYS A CA 1
ATOM 2237 C C . LYS A 1 296 ? 8.848 -5.898 -25.448 1.00 66.56 296 LYS A C 1
ATOM 2239 O O . LYS A 1 296 ? 8.603 -6.937 -26.054 1.00 66.56 296 LYS A O 1
ATOM 2244 N N . VAL A 1 297 ? 9.281 -5.880 -24.198 1.00 64.56 297 VAL A N 1
ATOM 2245 C CA . VAL A 1 297 ? 9.401 -7.073 -23.366 1.00 64.56 297 VAL A CA 1
ATOM 2246 C C . VAL A 1 297 ? 8.055 -7.294 -22.651 1.00 64.56 297 VAL A C 1
ATOM 2248 O O . VAL A 1 297 ? 7.753 -6.559 -21.710 1.00 64.56 297 VAL A O 1
ATOM 2251 N N . PRO A 1 298 ? 7.201 -8.249 -23.083 1.00 66.88 298 PRO A N 1
ATOM 2252 C CA . PRO A 1 298 ? 5.900 -8.478 -22.450 1.00 66.88 298 PRO A CA 1
ATOM 2253 C C . PRO A 1 298 ? 6.042 -9.164 -21.084 1.00 66.88 298 PRO A C 1
ATOM 2255 O O . PRO A 1 298 ? 6.080 -10.390 -21.022 1.00 66.88 298 PRO A O 1
ATOM 2258 N N . VAL A 1 299 ? 6.101 -8.417 -19.983 1.00 74.81 299 VAL A N 1
ATOM 2259 C CA . VAL A 1 299 ? 6.203 -9.009 -18.639 1.00 74.81 299 VAL A CA 1
ATOM 2260 C C . VAL A 1 299 ? 4.959 -9.838 -18.347 1.00 74.81 299 VAL A C 1
ATOM 2262 O O . VAL A 1 299 ? 3.833 -9.341 -18.414 1.00 74.81 299 VAL A O 1
ATOM 2265 N N . LYS A 1 300 ? 5.158 -11.124 -18.048 1.00 83.38 300 LYS A N 1
ATOM 2266 C CA . LYS A 1 300 ? 4.071 -12.020 -17.658 1.00 83.38 300 LYS A CA 1
ATOM 2267 C C . LYS A 1 300 ? 4.170 -12.260 -16.165 1.00 83.38 300 LYS A C 1
ATOM 2269 O O . LYS A 1 300 ? 5.237 -12.529 -15.638 1.00 83.38 300 LYS A O 1
ATOM 2274 N N . GLN A 1 301 ? 3.051 -12.168 -15.475 1.00 85.69 301 GLN A N 1
ATOM 2275 C CA . GLN A 1 301 ? 2.981 -12.597 -14.089 1.00 85.69 301 GLN A CA 1
ATOM 2276 C C . GLN A 1 301 ? 3.240 -14.114 -13.991 1.00 85.69 301 GLN A C 1
ATOM 2278 O O . GLN A 1 301 ? 2.884 -14.845 -14.923 1.00 85.69 301 GLN A O 1
ATOM 2283 N N . ASP A 1 302 ? 3.852 -14.587 -12.893 1.00 87.44 302 ASP A N 1
ATOM 2284 C CA . ASP A 1 302 ? 3.988 -16.037 -12.663 1.00 87.44 302 ASP A CA 1
ATOM 2285 C C . ASP A 1 302 ? 2.574 -16.662 -12.684 1.00 87.44 302 ASP A C 1
ATOM 2287 O O . ASP A 1 302 ? 1.652 -16.113 -12.071 1.00 87.44 302 ASP A O 1
ATOM 2291 N N . PRO A 1 303 ? 2.354 -17.771 -13.416 1.00 87.62 303 PRO A N 1
ATOM 2292 C CA . PRO A 1 303 ? 1.040 -18.414 -13.485 1.00 87.62 303 PRO A CA 1
ATOM 2293 C C . PRO A 1 303 ? 0.533 -18.899 -12.120 1.00 87.62 303 PRO A C 1
ATOM 2295 O O . PRO A 1 303 ? -0.672 -19.088 -11.946 1.00 87.62 303 PRO A O 1
ATOM 2298 N N . ASP A 1 304 ? 1.432 -19.106 -11.157 1.00 88.25 304 ASP A N 1
ATOM 2299 C CA . ASP A 1 304 ? 1.085 -19.369 -9.769 1.00 88.25 304 ASP A CA 1
ATOM 2300 C C . ASP A 1 304 ? 0.784 -18.055 -9.033 1.00 88.25 304 ASP A C 1
ATOM 2302 O O . ASP A 1 304 ? 1.676 -17.385 -8.509 1.00 88.25 304 ASP A O 1
ATOM 2306 N N . ALA A 1 305 ? -0.504 -17.708 -8.954 1.00 86.00 305 ALA A N 1
ATOM 2307 C CA . ALA A 1 305 ? -0.971 -16.495 -8.285 1.00 86.00 305 ALA A CA 1
ATOM 2308 C C . ALA A 1 305 ? -0.541 -16.400 -6.809 1.00 86.00 305 ALA A C 1
ATOM 2310 O O . ALA A 1 305 ? -0.450 -15.293 -6.282 1.00 86.00 305 ALA A O 1
ATOM 2311 N N . SER A 1 306 ? -0.227 -17.524 -6.146 1.00 86.50 306 SER A N 1
ATOM 2312 C CA . SER A 1 306 ? 0.218 -17.513 -4.745 1.00 86.50 306 SER A CA 1
ATOM 2313 C C . SER A 1 306 ? 1.575 -16.838 -4.536 1.00 86.50 306 SER A C 1
ATOM 2315 O O . SER A 1 306 ? 1.916 -16.453 -3.419 1.00 86.50 306 SER A O 1
ATOM 2317 N N . LYS A 1 307 ? 2.331 -16.646 -5.620 1.00 88.25 307 LYS A N 1
ATOM 2318 C CA . LYS A 1 307 ? 3.616 -15.947 -5.628 1.00 88.25 307 LYS A CA 1
ATOM 2319 C C . LYS A 1 307 ? 3.481 -14.439 -5.794 1.00 88.25 307 LYS A C 1
ATOM 2321 O O . LYS A 1 307 ? 4.427 -13.711 -5.526 1.00 88.25 307 LYS A O 1
ATOM 2326 N N . SER A 1 308 ? 2.330 -13.948 -6.230 1.00 91.31 308 SER A N 1
ATOM 2327 C CA . SER A 1 308 ? 2.091 -12.518 -6.389 1.00 91.31 308 SER A CA 1
ATOM 2328 C C . SER A 1 308 ? 1.164 -12.061 -5.280 1.00 91.31 308 SER A C 1
ATOM 2330 O O . SER A 1 308 ? -0.061 -12.151 -5.383 1.00 91.31 308 SER A O 1
ATOM 2332 N N . THR A 1 309 ? 1.759 -11.579 -4.199 1.00 92.81 309 THR A N 1
ATOM 2333 C CA . THR A 1 309 ? 1.044 -11.268 -2.970 1.00 92.81 309 THR A CA 1
ATOM 2334 C C . THR A 1 309 ? 0.953 -9.776 -2.712 1.00 92.81 309 THR A C 1
ATOM 2336 O O . THR A 1 309 ? 1.738 -8.950 -3.185 1.00 92.81 309 THR A O 1
ATOM 2339 N N . VAL A 1 310 ? -0.048 -9.428 -1.922 1.00 93.69 310 VAL A N 1
ATOM 2340 C CA . VAL A 1 310 ? -0.210 -8.103 -1.352 1.00 93.69 310 VAL A CA 1
ATOM 2341 C C . VAL A 1 310 ? -0.360 -8.232 0.157 1.00 93.69 310 VAL A C 1
ATOM 2343 O O . VAL A 1 310 ? -1.081 -9.111 0.630 1.00 93.69 310 VAL A O 1
ATOM 2346 N N . SER A 1 311 ? 0.311 -7.362 0.901 1.00 91.81 311 SER A N 1
ATOM 2347 C CA . SER A 1 311 ? 0.262 -7.311 2.359 1.00 91.81 311 SER A CA 1
ATOM 2348 C C . SER A 1 311 ? 0.104 -5.867 2.814 1.00 91.81 311 SER A C 1
ATOM 2350 O O . SER A 1 311 ? 0.819 -4.989 2.343 1.00 91.81 311 SER A O 1
ATOM 2352 N N . PHE A 1 312 ? -0.798 -5.608 3.751 1.00 89.69 312 PHE A N 1
ATOM 2353 C CA . PHE A 1 312 ? -0.934 -4.307 4.386 1.00 89.69 312 PHE A CA 1
ATOM 2354 C C . PHE A 1 312 ? -0.556 -4.413 5.848 1.00 89.69 312 PHE A C 1
ATOM 2356 O O . PHE A 1 312 ? -1.014 -5.309 6.562 1.00 89.69 312 PHE A O 1
ATOM 2363 N N . MET A 1 313 ? 0.220 -3.436 6.288 1.00 85.88 313 MET A N 1
ATOM 2364 C CA . MET A 1 313 ? 0.628 -3.272 7.668 1.00 85.88 313 MET A CA 1
ATOM 2365 C C . MET A 1 313 ? 0.209 -1.882 8.117 1.00 85.88 313 MET A C 1
ATOM 2367 O O . MET A 1 313 ? 0.345 -0.893 7.389 1.00 85.88 313 MET A O 1
ATOM 2371 N N . LYS A 1 314 ? -0.325 -1.808 9.331 1.00 83.56 314 LYS A N 1
ATOM 2372 C CA . LYS A 1 314 ? -0.628 -0.532 9.962 1.00 83.56 314 LYS A CA 1
ATOM 2373 C C . LYS A 1 314 ? 0.673 0.147 10.385 1.00 83.56 314 LYS A C 1
ATOM 2375 O O . LYS A 1 314 ? 1.520 -0.486 11.007 1.00 83.56 314 LYS A O 1
ATOM 2380 N N . ILE A 1 315 ? 0.795 1.435 10.092 1.00 84.62 315 ILE A N 1
ATOM 2381 C CA . ILE A 1 315 ? 1.902 2.282 10.550 1.00 84.62 315 ILE A CA 1
ATOM 2382 C C . ILE A 1 315 ? 1.344 3.571 11.161 1.00 84.62 315 ILE A C 1
ATOM 2384 O O . ILE A 1 315 ? 0.134 3.799 11.117 1.00 84.62 315 ILE A O 1
ATOM 2388 N N . ALA A 1 316 ? 2.206 4.378 11.778 1.00 82.69 316 ALA A N 1
ATOM 2389 C CA . ALA A 1 316 ? 1.801 5.647 12.371 1.00 82.69 316 ALA A CA 1
ATOM 2390 C C . ALA A 1 316 ? 1.294 6.637 11.307 1.00 82.69 316 ALA A C 1
ATOM 2392 O O . ALA A 1 316 ? 1.771 6.644 10.171 1.00 82.69 316 ALA A O 1
ATOM 2393 N N . ASP A 1 317 ? 0.345 7.490 11.693 1.00 81.50 317 ASP A N 1
ATOM 2394 C CA . ASP A 1 317 ? -0.094 8.597 10.844 1.00 81.50 317 ASP A CA 1
ATOM 2395 C C . ASP A 1 317 ? 1.076 9.550 10.547 1.00 81.50 317 ASP A C 1
ATOM 2397 O O . ASP A 1 317 ? 1.962 9.762 11.380 1.00 81.50 317 ASP A O 1
ATOM 2401 N N . GLY A 1 318 ? 1.091 10.101 9.335 1.00 83.19 318 GLY A N 1
ATOM 2402 C CA . GLY A 1 318 ? 2.172 10.957 8.849 1.00 83.19 318 GLY A CA 1
ATOM 2403 C C . GLY A 1 318 ? 3.492 10.239 8.546 1.00 83.19 318 GLY A C 1
ATOM 2404 O O . GLY A 1 318 ? 4.484 10.923 8.293 1.00 83.19 318 GLY A O 1
ATOM 2405 N N . ALA A 1 319 ? 3.521 8.901 8.545 1.00 87.94 319 ALA A N 1
ATOM 2406 C CA . ALA A 1 319 ? 4.729 8.140 8.251 1.00 87.94 319 ALA A CA 1
ATOM 2407 C C . ALA A 1 319 ? 5.344 8.483 6.882 1.00 87.94 319 ALA A C 1
ATOM 2409 O O . ALA A 1 319 ? 4.669 8.675 5.863 1.00 87.94 319 ALA A O 1
ATOM 2410 N N . SER A 1 320 ? 6.668 8.527 6.873 1.00 91.62 320 SER A N 1
ATOM 2411 C CA . SER A 1 320 ? 7.523 8.730 5.712 1.00 91.62 320 SER A CA 1
ATOM 2412 C C . SER A 1 320 ? 7.725 7.438 4.915 1.00 91.62 320 SER A C 1
ATOM 2414 O O . SER A 1 320 ? 7.496 6.328 5.394 1.00 91.62 320 SER A O 1
ATOM 2416 N N . CYS A 1 321 ? 8.207 7.566 3.677 1.00 90.56 321 CYS A N 1
ATOM 2417 C CA . CYS A 1 321 ? 8.548 6.400 2.862 1.00 90.56 321 CYS A CA 1
ATOM 2418 C C . CYS A 1 321 ? 9.685 5.553 3.456 1.00 90.56 321 CYS A C 1
ATOM 2420 O O . CYS A 1 321 ? 9.691 4.342 3.247 1.00 90.56 321 CYS A O 1
ATOM 2422 N N . ASP A 1 322 ? 10.610 6.156 4.206 1.00 90.69 322 ASP A N 1
ATOM 2423 C CA . ASP A 1 322 ? 11.688 5.417 4.868 1.00 90.69 322 ASP A CA 1
ATOM 2424 C C . ASP A 1 322 ? 11.143 4.547 6.008 1.00 90.69 322 ASP A C 1
ATOM 2426 O O . ASP A 1 322 ? 11.492 3.371 6.097 1.00 90.69 322 ASP A O 1
ATOM 2430 N N . GLU A 1 323 ? 10.208 5.074 6.805 1.00 89.38 323 GLU A N 1
ATOM 2431 C CA . GLU A 1 323 ? 9.529 4.310 7.863 1.00 89.38 323 GLU A CA 1
ATOM 2432 C C . GLU A 1 323 ? 8.700 3.152 7.291 1.00 89.38 323 GLU A C 1
ATOM 2434 O O . GLU A 1 323 ? 8.663 2.072 7.880 1.00 89.38 323 GLU A O 1
ATOM 2439 N N . VAL A 1 324 ? 8.081 3.330 6.115 1.00 87.81 324 VAL A N 1
ATOM 2440 C CA . VAL A 1 324 ? 7.406 2.230 5.400 1.00 87.81 324 VAL A CA 1
ATOM 2441 C C . VAL A 1 324 ? 8.399 1.117 5.071 1.00 87.81 324 VAL A C 1
ATOM 2443 O O . VAL A 1 324 ? 8.100 -0.054 5.287 1.00 87.81 324 VAL A O 1
ATOM 2446 N N . VAL A 1 325 ? 9.573 1.452 4.535 1.00 87.56 325 VAL A N 1
ATOM 2447 C CA . VAL A 1 325 ? 10.586 0.453 4.166 1.00 87.56 325 VAL A CA 1
ATOM 2448 C C . VAL A 1 325 ? 11.133 -0.264 5.405 1.00 87.56 325 VAL A C 1
ATOM 2450 O O . VAL A 1 325 ? 11.252 -1.492 5.392 1.00 87.56 325 VAL A O 1
ATOM 2453 N N . GLU A 1 326 ? 11.422 0.485 6.471 1.00 88.25 326 GLU A N 1
ATOM 2454 C CA . GLU A 1 326 ? 11.944 -0.041 7.736 1.00 88.25 326 GLU A CA 1
ATOM 2455 C C . GLU A 1 326 ? 10.953 -0.994 8.417 1.00 88.25 326 GLU A C 1
ATOM 2457 O O . GLU A 1 326 ? 11.344 -2.083 8.842 1.00 88.25 326 GLU A O 1
ATOM 2462 N N . ALA A 1 327 ? 9.661 -0.649 8.443 1.00 84.81 327 ALA A N 1
ATOM 2463 C CA . ALA A 1 327 ? 8.615 -1.475 9.052 1.00 84.81 327 ALA A CA 1
ATOM 2464 C C . ALA A 1 327 ? 8.529 -2.893 8.453 1.00 84.81 327 ALA A C 1
ATOM 2466 O O . ALA A 1 327 ? 8.127 -3.836 9.133 1.00 84.81 327 ALA A O 1
ATOM 2467 N N . TYR A 1 328 ? 8.941 -3.068 7.194 1.00 80.56 328 TYR A N 1
ATOM 2468 C CA . TYR A 1 328 ? 8.955 -4.368 6.520 1.00 80.56 328 TYR A CA 1
ATOM 2469 C C . TYR A 1 328 ? 10.290 -5.118 6.613 1.00 80.56 328 TYR A C 1
ATOM 2471 O O . TYR A 1 328 ? 10.455 -6.130 5.923 1.00 80.56 328 TYR A O 1
ATOM 2479 N N . GLY A 1 329 ? 11.220 -4.659 7.455 1.00 68.94 329 GLY A N 1
ATOM 2480 C CA . GLY A 1 329 ? 12.438 -5.395 7.795 1.00 68.94 329 GLY A CA 1
ATOM 2481 C C . GLY A 1 329 ? 13.418 -5.558 6.636 1.00 68.94 329 GLY A C 1
ATOM 2482 O O . GLY A 1 329 ? 14.154 -6.542 6.596 1.00 68.94 329 GLY A O 1
ATOM 2483 N N . LEU A 1 330 ? 13.427 -4.629 5.675 1.00 60.50 330 LEU A N 1
ATOM 2484 C CA . LEU A 1 330 ? 14.551 -4.541 4.748 1.00 60.50 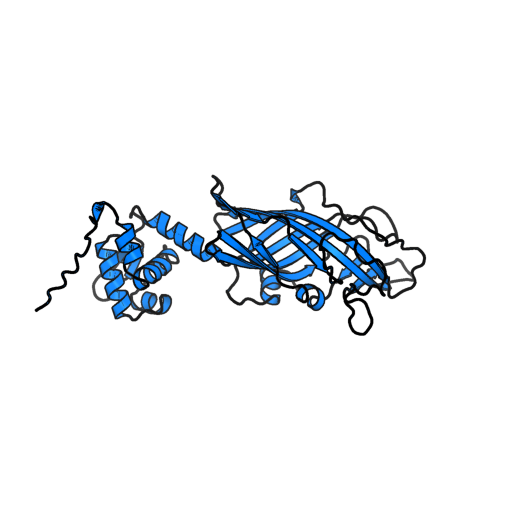330 LEU A CA 1
ATOM 2485 C C . LEU A 1 330 ? 15.746 -3.973 5.519 1.00 60.50 330 LEU A C 1
ATOM 2487 O O . LEU A 1 330 ? 15.784 -2.780 5.815 1.00 60.50 330 LEU A O 1
ATOM 2491 N N . GLU A 1 331 ? 16.699 -4.838 5.870 1.00 45.75 331 GLU A N 1
ATOM 2492 C CA . GLU A 1 331 ? 18.020 -4.396 6.318 1.00 45.75 331 GLU A CA 1
ATOM 2493 C C . GLU A 1 331 ? 18.627 -3.453 5.261 1.00 45.75 331 GLU A C 1
ATOM 2495 O O . GLU A 1 331 ? 18.435 -3.649 4.057 1.00 45.75 331 GLU A O 1
ATOM 2500 N N . LYS A 1 332 ? 19.285 -2.387 5.734 1.00 46.97 332 LYS A N 1
ATOM 2501 C CA . LYS A 1 332 ? 19.951 -1.375 4.901 1.00 46.97 332 LYS A CA 1
ATOM 2502 C C . LYS A 1 332 ? 21.111 -1.952 4.100 1.00 46.97 332 LYS A C 1
ATOM 2504 O O . LYS A 1 332 ? 21.848 -2.789 4.664 1.00 46.97 332 LYS A O 1
#

Foldseek 3Di:
DDDDDDDDPPDDCVVCVPCCQVVVDPLSLLLLLVLLVPQVDWADLVRSCVRSVHDSVSSVVSQVSCVVSVQKDWDDDDPDITIHGDPPDPCSVVSSVVSLVVLLQQWFKKWKFFWFWDDQPDDDDRWTWIKIWGWRWGWDADPVGIKIKIATAAMATPDTPQKHKGWDRVQSRVWDIDMFDKDWDQDPQAIKIKTAKDKTKGQFQDPDSPDDDDQAQPDPRGDDDPSGGSTWIWMWRQDPPPVGTDTKTWRKMKMKIKIWMWGQHPVSKTKGFMDIWMWMHTHDMPDCPPPRPVGITGIGGDPPRVSGMMMMDHDDPPDDSVVSVVVVPPDD

Solvent-accessible surface area (backbone atoms only — not comparable to full-atom values): 18348 Å² total; per-residue (Å²): 140,84,86,85,82,81,82,77,82,80,72,60,63,91,79,46,54,62,58,55,53,65,60,59,40,71,64,36,48,42,50,50,47,52,31,46,77,41,57,93,45,68,43,38,61,67,56,48,13,65,76,53,73,42,53,59,67,56,42,50,54,44,48,52,56,36,37,77,70,49,48,34,40,79,45,76,66,84,93,59,49,23,39,26,50,25,74,88,30,91,56,40,62,58,52,38,52,52,49,51,52,59,59,60,32,53,35,25,38,37,38,34,44,31,38,29,41,47,58,78,55,79,79,95,64,82,48,75,45,53,35,38,41,38,29,53,33,40,40,46,75,58,99,90,44,41,32,37,38,37,32,46,34,41,62,48,45,68,71,43,96,50,36,35,50,47,52,57,41,72,60,46,48,66,42,76,65,46,74,45,65,35,49,74,45,85,52,100,80,36,43,37,36,37,39,62,82,44,80,48,62,45,34,44,63,65,94,52,91,82,56,85,74,62,68,45,73,84,38,88,44,45,37,64,50,97,89,37,61,52,31,49,37,42,31,37,39,56,44,71,84,89,60,58,62,45,79,36,41,37,27,38,32,37,39,39,38,35,30,37,43,29,37,31,43,96,86,69,33,32,43,38,37,42,50,61,45,42,42,37,22,46,42,49,54,77,56,94,61,95,68,55,73,46,73,63,38,68,34,38,51,50,90,57,55,87,58,9,28,29,40,31,50,69,64,66,88,89,65,50,58,65,56,58,48,51,77,72,67,59,79,132

Mean predicted aligned error: 12.32 Å

Nearest PDB structures (foldseek):
  1r22-assembly1_B  TM=7.061E-01  e=1.445E-03  Synechococcus elongatus PCC 7942 = FACHB-805
  2kko-assembly1_B  TM=6.398E-01  e=3.678E-03  Mycobacterium tuberculosis variant bovis
  2rdp-assembly1_A-2  TM=7.054E-01  e=9.890E-03  Geobacillus stearothermophilus
  4a6d-assembly1_A  TM=5.703E-01  e=5.709E-03  Homo sapiens
  4jba-assembly1_B  TM=7.802E-01  e=1.544E-01  Escher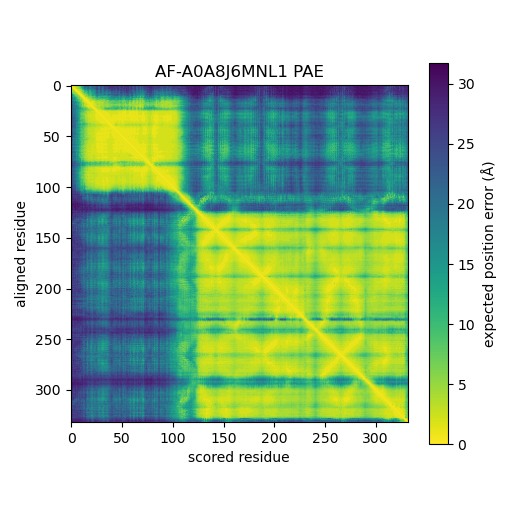ichia coli K-12

Radius of gyration: 27.46 Å; Cα contacts (8 Å, |Δi|>4): 667; chains: 1; bounding box: 85×57×78 Å

pLDDT: mean 83.05, std 16.33, range [28.62, 98.06]

Secondary structure (DSSP, 8-state):
------------TTT-HHHHHHSS-HHHHHHHHHHHHTTTSPEEHHHHHHHHT--HHHHHHHHHHHHHTTSEEEESSTT--EEEE-TTSTTHHHHHHHHHHHHTTS-EEEEEEEEEEPP-TTSSS-EEEEEEEEEEEEEEEETTEEEEEEEEEEEE---BTTEEEEE-HHHHHTSPPEEEEEEEEEETTEEEEEEEEEEEEESB--SSTTSPPP-STT-TTB-EETTEES-EEEEEE-PSTTS--EEEEEEEEEEEEEEEEEEE-TTS-EEEEEEEEEEEEEEEESS--TT---S-EEEEE-S-GGGSEEEEE---TT--HHHHHHHTT---

Sequence (332 aa):
MKLTGYQANCQNFIKHPLSKILGGGEASIRVIRVLCEFSNQHLSLTTLSQKTGLSLNGVKRTIEELEDLGIVQRAGTGSRRLYSLRRAHPLAEVLTQLFVGEQSLESTLKNTTISDYPKILIFGGPTKSSNSLYRLSMISRDGAGLKIKEKNCRVTVPPASGLSMSIADSIIQSIDAIESPLAAKATDGGIEIRRGDVTQIVGAKLTNPTAELPNSENDPEVIQVNGKPLVVTHAVLNLPFPLKDINVDLYAVQRSTNSYNAVLNANGELHGFIKDTTEQSVLGTSLPIPSVNLNKVPVKQDPDASKSTVSFMKIADGASCDEVVEAYGLEK